Protein AF-A0AAN9YL19-F1 (afdb_monomer_lite)

Structure (mmCIF, N/CA/C/O backbone):
data_AF-A0AAN9YL19-F1
#
_entry.id   AF-A0AAN9YL19-F1
#
loop_
_atom_site.group_PDB
_atom_site.id
_atom_site.type_symbol
_atom_site.label_atom_id
_atom_site.label_alt_id
_atom_site.label_comp_id
_atom_site.label_asym_id
_atom_site.label_entity_id
_atom_site.label_seq_id
_atom_site.pdbx_PDB_ins_code
_atom_site.Cartn_x
_atom_site.Cartn_y
_atom_site.Cartn_z
_atom_site.occupancy
_atom_site.B_iso_or_equiv
_atom_site.auth_seq_id
_atom_site.auth_comp_id
_atom_site.auth_asym_id
_atom_site.auth_atom_id
_atom_site.pdbx_PDB_model_num
ATOM 1 N N . MET A 1 1 ? 8.852 -7.237 -35.556 1.00 52.72 1 MET A N 1
ATOM 2 C CA . MET A 1 1 ? 9.208 -6.041 -34.755 1.00 52.72 1 MET A CA 1
ATOM 3 C C . MET A 1 1 ? 8.011 -5.217 -34.262 1.00 52.72 1 MET A C 1
ATOM 5 O O . MET A 1 1 ? 8.134 -4.657 -33.183 1.00 52.72 1 MET A O 1
ATOM 9 N N . SER A 1 2 ? 6.855 -5.161 -34.945 1.00 60.53 2 SER A N 1
ATOM 10 C CA . SER A 1 2 ? 5.734 -4.289 -34.522 1.00 60.53 2 SER A CA 1
ATOM 11 C C . SER A 1 2 ? 5.046 -4.666 -33.203 1.00 60.53 2 SER A C 1
ATOM 13 O O . SER A 1 2 ? 4.592 -3.778 -32.495 1.00 60.53 2 SER A O 1
ATOM 15 N N . TRP A 1 3 ? 4.994 -5.946 -32.819 1.00 59.22 3 TRP A N 1
ATOM 16 C CA . TRP A 1 3 ? 4.293 -6.368 -31.593 1.00 59.22 3 TRP A CA 1
ATOM 17 C C . TRP A 1 3 ? 4.906 -5.803 -30.301 1.00 59.22 3 TRP A C 1
ATOM 19 O O . TRP A 1 3 ? 4.179 -5.413 -29.395 1.00 59.22 3 TRP A O 1
ATOM 29 N N . ILE A 1 4 ? 6.234 -5.676 -30.233 1.00 67.06 4 ILE A N 1
ATOM 30 C CA . ILE A 1 4 ? 6.931 -5.142 -29.049 1.00 67.06 4 ILE A CA 1
ATOM 31 C C . ILE A 1 4 ? 6.605 -3.653 -28.847 1.00 67.06 4 ILE A C 1
ATOM 33 O O . ILE A 1 4 ? 6.448 -3.211 -27.712 1.00 67.06 4 ILE A O 1
ATOM 37 N N . ALA A 1 5 ? 6.424 -2.906 -29.941 1.00 66.19 5 ALA A N 1
ATOM 38 C CA . ALA A 1 5 ? 6.088 -1.484 -29.903 1.00 66.19 5 ALA A CA 1
ATOM 39 C C . ALA A 1 5 ? 4.678 -1.205 -29.351 1.00 66.19 5 ALA A C 1
ATOM 41 O O . ALA A 1 5 ? 4.454 -0.124 -28.820 1.00 66.19 5 ALA A O 1
ATOM 42 N N . PHE A 1 6 ? 3.752 -2.168 -29.436 1.00 70.38 6 PHE A N 1
ATOM 43 C CA . PHE A 1 6 ? 2.404 -2.049 -28.866 1.00 70.38 6 PHE A CA 1
ATOM 44 C C . PHE A 1 6 ? 2.283 -2.702 -27.485 1.00 70.38 6 PHE A C 1
ATOM 46 O O . PHE A 1 6 ? 1.639 -2.146 -26.601 1.00 70.38 6 PHE A O 1
ATOM 53 N N . ILE A 1 7 ? 2.936 -3.845 -27.258 1.00 78.50 7 ILE A N 1
ATOM 54 C CA . ILE A 1 7 ? 2.861 -4.565 -25.977 1.00 78.50 7 ILE A CA 1
ATOM 55 C C . ILE A 1 7 ? 3.517 -3.770 -24.849 1.00 78.50 7 ILE A C 1
ATOM 57 O O . ILE A 1 7 ? 2.967 -3.691 -23.754 1.00 78.50 7 ILE A O 1
ATOM 61 N N . PHE A 1 8 ? 4.672 -3.159 -25.109 1.00 77.25 8 PHE A N 1
ATOM 62 C CA . PHE A 1 8 ? 5.413 -2.418 -24.093 1.00 77.25 8 PHE A CA 1
ATOM 63 C C . PHE A 1 8 ? 4.633 -1.218 -23.513 1.00 77.25 8 PHE A C 1
ATOM 65 O O . PHE A 1 8 ? 4.484 -1.162 -22.291 1.00 77.25 8 PHE A O 1
ATOM 72 N N . PRO A 1 9 ? 4.072 -0.284 -24.313 1.00 78.69 9 PRO A N 1
ATOM 73 C CA . PRO A 1 9 ? 3.298 0.829 -23.761 1.00 78.69 9 PRO A CA 1
ATOM 74 C C . PRO A 1 9 ? 1.999 0.368 -23.091 1.00 78.69 9 PRO A C 1
ATOM 76 O O . PRO A 1 9 ? 1.645 0.905 -22.047 1.00 78.69 9 PRO A O 1
ATOM 79 N N . VAL A 1 10 ? 1.316 -0.650 -23.629 1.00 83.69 10 VAL A N 1
ATOM 80 C CA . VAL A 1 10 ? 0.107 -1.210 -22.999 1.00 83.69 10 VAL A CA 1
ATOM 81 C C . VAL A 1 10 ? 0.430 -1.801 -21.626 1.00 83.69 10 VAL A C 1
ATOM 83 O O . VAL A 1 10 ? -0.302 -1.567 -20.668 1.00 83.69 10 VAL A O 1
ATOM 86 N N . PHE A 1 11 ? 1.555 -2.506 -21.501 1.00 84.56 11 PHE A N 1
ATOM 87 C CA . PHE A 1 11 ? 2.002 -3.060 -20.227 1.00 84.56 11 PHE A CA 1
ATOM 88 C C . PHE A 1 11 ? 2.352 -1.964 -19.208 1.00 84.56 11 PHE A C 1
ATOM 90 O O . PHE A 1 11 ? 1.925 -2.042 -18.059 1.00 84.56 11 PHE A O 1
ATOM 97 N N . ILE A 1 12 ? 3.047 -0.899 -19.626 1.00 81.62 12 ILE A N 1
ATOM 98 C CA . ILE A 1 12 ? 3.335 0.259 -18.761 1.00 81.62 12 ILE A CA 1
ATOM 99 C C . ILE A 1 12 ? 2.046 0.949 -18.297 1.00 81.62 12 ILE A C 1
ATOM 101 O O . ILE A 1 12 ? 1.917 1.268 -17.116 1.00 81.62 12 ILE A O 1
ATOM 105 N N . LEU A 1 13 ? 1.074 1.145 -19.193 1.00 84.00 13 LEU A N 1
ATOM 106 C CA . LEU A 1 13 ? -0.224 1.726 -18.841 1.00 84.00 13 LEU A CA 1
ATOM 107 C C . LEU A 1 13 ? -0.989 0.850 -17.843 1.00 84.00 13 LEU A C 1
ATOM 109 O O . LEU A 1 13 ? -1.573 1.377 -16.898 1.00 84.00 13 LEU A O 1
ATOM 113 N N . ALA A 1 14 ? -0.942 -0.475 -18.004 1.00 86.50 14 ALA A N 1
ATOM 114 C CA . ALA A 1 14 ? -1.541 -1.404 -17.052 1.00 86.50 14 ALA A CA 1
ATOM 115 C C . ALA A 1 14 ? -0.877 -1.306 -15.666 1.00 86.50 14 ALA A C 1
ATOM 117 O O . ALA A 1 14 ? -1.577 -1.188 -14.662 1.00 86.50 14 ALA A O 1
ATOM 118 N N . LEU A 1 15 ? 0.461 -1.277 -15.605 1.00 85.56 15 LEU A N 1
ATOM 119 C CA . LEU A 1 15 ? 1.203 -1.109 -14.348 1.00 85.56 15 LEU A CA 1
ATOM 120 C C . LEU A 1 15 ? 0.879 0.222 -13.659 1.00 85.56 15 LEU A C 1
ATOM 122 O O . LEU A 1 15 ? 0.691 0.250 -12.443 1.00 85.56 15 LEU A O 1
ATOM 126 N N . MET A 1 16 ? 0.761 1.311 -14.424 1.00 84.06 16 MET A N 1
ATOM 127 C CA . MET A 1 16 ? 0.326 2.601 -13.886 1.00 84.06 16 MET A CA 1
ATOM 128 C C . MET A 1 16 ? -1.098 2.547 -13.341 1.00 84.06 16 MET A C 1
ATOM 130 O O . MET A 1 16 ? -1.340 3.039 -12.243 1.00 84.06 16 MET A O 1
ATOM 134 N N . GLY A 1 17 ? -2.031 1.933 -14.073 1.00 85.06 17 GLY A N 1
ATOM 135 C CA . GLY A 1 17 ? -3.414 1.775 -13.623 1.00 85.06 17 GLY A CA 1
ATOM 136 C C . GLY A 1 17 ? -3.502 1.033 -12.288 1.00 85.06 17 GLY A C 1
ATOM 137 O O . GLY A 1 17 ? -4.179 1.494 -11.371 1.00 85.06 17 GLY A O 1
ATOM 138 N N . VAL A 1 18 ? -2.746 -0.061 -12.147 1.00 86.00 18 VAL A N 1
ATOM 139 C CA . VAL A 1 18 ? -2.643 -0.815 -10.889 1.00 86.00 18 VAL A CA 1
ATOM 140 C C . VAL A 1 18 ? -2.047 0.046 -9.773 1.00 86.00 18 VAL A C 1
ATOM 142 O O . VAL A 1 18 ? -2.615 0.111 -8.687 1.00 86.00 18 VAL A O 1
ATOM 145 N N . ALA A 1 19 ? -0.946 0.757 -10.027 1.00 81.25 19 ALA A N 1
ATOM 146 C CA . ALA A 1 19 ? -0.312 1.608 -9.019 1.00 81.25 19 ALA A CA 1
ATOM 147 C C . ALA A 1 19 ? -1.225 2.761 -8.553 1.00 81.25 19 ALA A C 1
ATOM 149 O O . ALA A 1 19 ? -1.268 3.069 -7.364 1.00 81.25 19 ALA A O 1
ATOM 150 N N . ILE A 1 20 ? -1.991 3.368 -9.466 1.00 83.62 20 ILE A N 1
ATOM 151 C CA . ILE A 1 20 ? -2.975 4.415 -9.146 1.00 83.62 20 ILE A CA 1
ATOM 152 C C . ILE A 1 20 ? -4.102 3.847 -8.284 1.00 83.62 20 ILE A C 1
ATOM 154 O O . ILE A 1 20 ? -4.468 4.451 -7.275 1.00 83.62 20 ILE A O 1
ATOM 158 N N . TYR A 1 21 ? -4.639 2.686 -8.660 1.00 86.50 21 TYR A N 1
ATOM 159 C CA . TYR A 1 21 ? -5.673 2.009 -7.885 1.00 86.50 21 TYR A CA 1
ATOM 160 C C . TYR A 1 21 ? -5.192 1.731 -6.453 1.00 86.50 21 TYR A C 1
ATOM 162 O O . TYR A 1 21 ? -5.855 2.119 -5.490 1.00 86.50 21 TYR A O 1
ATOM 170 N N . GLU A 1 22 ? -3.997 1.157 -6.302 1.00 85.38 22 GLU A N 1
ATOM 171 C CA . GLU A 1 22 ? -3.405 0.887 -4.988 1.00 85.38 22 GLU A CA 1
ATOM 172 C C . GLU A 1 22 ? -3.115 2.169 -4.197 1.00 85.38 22 GLU A C 1
ATOM 174 O O . GLU A 1 22 ? -3.278 2.184 -2.977 1.00 85.38 22 GLU A O 1
ATOM 179 N N . HIS A 1 23 ? -2.737 3.269 -4.855 1.00 80.81 23 HIS A N 1
ATOM 180 C CA . HIS A 1 23 ? -2.559 4.565 -4.197 1.00 80.81 23 HIS A CA 1
ATOM 181 C C . HIS A 1 23 ? -3.875 5.075 -3.593 1.00 80.81 23 HIS A C 1
ATOM 183 O O . HIS A 1 23 ? -3.914 5.430 -2.414 1.00 80.81 23 HIS A O 1
ATOM 189 N N . ILE A 1 24 ? -4.969 5.047 -4.360 1.00 81.00 24 ILE A N 1
ATOM 190 C CA . ILE A 1 24 ? -6.292 5.478 -3.882 1.00 81.00 24 ILE A CA 1
ATOM 191 C C . ILE A 1 24 ? -6.757 4.587 -2.724 1.00 81.00 24 ILE A C 1
ATOM 193 O O . ILE A 1 24 ? -7.204 5.090 -1.689 1.00 81.00 24 ILE A O 1
ATOM 197 N N . HIS A 1 25 ? -6.601 3.268 -2.849 1.00 82.31 25 HIS A N 1
ATOM 198 C CA . HIS A 1 25 ? -6.926 2.334 -1.770 1.00 82.31 25 HIS A CA 1
ATOM 199 C C . HIS A 1 25 ? -6.076 2.564 -0.517 1.00 82.31 25 HIS A C 1
ATOM 201 O O . HIS A 1 25 ? -6.595 2.559 0.597 1.00 82.31 25 HIS A O 1
ATOM 207 N N . SER A 1 26 ? -4.786 2.846 -0.679 1.00 78.50 26 SER A N 1
ATOM 208 C CA . SER A 1 26 ? -3.890 3.099 0.451 1.00 78.50 26 SER A CA 1
ATOM 209 C C . SER A 1 26 ? -4.239 4.385 1.196 1.00 78.50 26 SER A C 1
ATOM 211 O O . SER A 1 26 ? -4.220 4.401 2.426 1.00 78.50 26 SER A O 1
ATOM 213 N N . VAL A 1 27 ? -4.609 5.444 0.470 1.00 78.75 27 VAL A N 1
ATOM 214 C CA . VAL A 1 27 ? -5.032 6.723 1.060 1.00 78.75 27 VAL A CA 1
ATOM 215 C C . VAL A 1 27 ? -6.378 6.583 1.771 1.00 78.75 27 VAL A C 1
ATOM 217 O O . VAL A 1 27 ? -6.528 7.051 2.898 1.00 78.75 27 VAL A O 1
ATOM 220 N N . THR A 1 28 ? -7.348 5.903 1.156 1.00 79.56 28 THR A N 1
ATOM 221 C CA . THR A 1 28 ? -8.686 5.713 1.748 1.00 79.56 28 THR A CA 1
ATOM 222 C C . THR A 1 28 ? -8.650 4.865 3.017 1.00 79.56 28 THR A C 1
ATOM 224 O O . THR A 1 28 ? -9.310 5.211 3.995 1.00 79.56 28 THR A O 1
ATOM 227 N N . LEU A 1 29 ? -7.824 3.815 3.052 1.00 79.62 29 LEU A N 1
ATOM 228 C CA . LEU A 1 29 ? -7.617 2.989 4.245 1.00 79.62 29 LEU A CA 1
ATOM 229 C C . LEU A 1 29 ? -6.545 3.548 5.197 1.00 79.62 29 LEU A C 1
ATOM 231 O O . LEU A 1 29 ? -6.199 2.878 6.170 1.00 79.62 29 LEU A O 1
ATOM 235 N N . SER A 1 30 ? -6.008 4.748 4.933 1.00 83.25 30 SER A N 1
ATOM 236 C CA . SER A 1 30 ? -4.926 5.369 5.715 1.00 83.25 30 SER A CA 1
ATOM 237 C C . SER A 1 30 ? -3.822 4.371 6.076 1.00 83.25 30 SER A C 1
ATOM 239 O O . SER A 1 30 ? -3.395 4.301 7.228 1.00 83.25 30 SER A O 1
ATOM 241 N N . LEU A 1 31 ? -3.414 3.541 5.112 1.00 82.44 31 LEU A N 1
ATOM 242 C CA . LEU A 1 31 ? -2.377 2.539 5.330 1.00 82.44 31 LEU A CA 1
ATOM 243 C C . LEU A 1 31 ? -1.067 3.240 5.731 1.00 82.44 31 LEU A C 1
ATOM 245 O O . LEU A 1 31 ? -0.813 4.357 5.269 1.00 82.44 31 LEU A O 1
ATOM 249 N N . PRO A 1 32 ? -0.193 2.598 6.529 1.00 79.56 32 PRO A N 1
ATOM 250 C CA . PRO A 1 32 ? 1.149 3.101 6.853 1.00 79.56 32 PRO A CA 1
ATOM 251 C C . PRO A 1 32 ? 2.106 3.058 5.643 1.00 79.56 32 PRO A C 1
ATOM 253 O O . PRO A 1 32 ? 3.295 2.805 5.771 1.00 79.56 32 PRO A O 1
ATOM 256 N N . LEU A 1 33 ? 1.598 3.297 4.436 1.00 75.44 33 LEU A N 1
ATOM 257 C CA . LEU A 1 33 ? 2.394 3.487 3.237 1.00 75.44 33 LEU A CA 1
ATOM 258 C C . LEU A 1 33 ? 2.550 4.989 3.033 1.00 75.44 33 LEU A C 1
ATOM 260 O O . LEU A 1 33 ? 1.564 5.720 2.934 1.00 75.44 33 LEU A O 1
ATOM 264 N N . SER A 1 34 ? 3.793 5.466 2.978 1.00 76.19 34 SER A N 1
ATOM 265 C CA . SER A 1 34 ? 4.052 6.881 2.718 1.00 76.19 34 SER A CA 1
ATOM 266 C C . SER A 1 34 ? 3.408 7.293 1.382 1.00 76.19 34 SER A C 1
ATOM 268 O O . SER A 1 34 ? 3.699 6.667 0.355 1.00 76.19 34 SER A O 1
ATOM 270 N N . PRO A 1 35 ? 2.584 8.359 1.342 1.00 70.50 35 PRO A N 1
ATOM 271 C CA . PRO A 1 35 ? 2.007 8.863 0.096 1.00 70.50 35 PRO A CA 1
ATOM 272 C C . PRO A 1 35 ? 3.080 9.166 -0.955 1.00 70.50 35 PRO A C 1
ATOM 274 O O . PRO A 1 35 ? 2.883 8.898 -2.136 1.00 70.50 35 PRO A O 1
ATOM 277 N N . VAL A 1 36 ? 4.256 9.623 -0.510 1.00 73.56 36 VAL A N 1
ATOM 278 C CA . VAL A 1 36 ? 5.419 9.879 -1.370 1.00 73.56 36 VAL A CA 1
ATOM 279 C C . VAL A 1 36 ? 5.912 8.594 -2.037 1.00 73.56 36 VAL A C 1
ATOM 281 O O . VAL A 1 36 ? 6.186 8.601 -3.232 1.00 73.56 36 VAL A O 1
ATOM 284 N N . LEU A 1 37 ? 5.978 7.483 -1.299 1.00 78.25 37 LEU A N 1
ATOM 285 C CA . LEU A 1 37 ? 6.419 6.191 -1.827 1.00 78.25 37 LEU A CA 1
ATOM 286 C C . LEU A 1 37 ? 5.456 5.692 -2.913 1.00 78.25 37 LEU A C 1
ATOM 288 O O . LEU A 1 37 ? 5.872 5.401 -4.029 1.00 78.25 37 LEU A O 1
ATOM 292 N N . THR A 1 38 ? 4.155 5.681 -2.614 1.00 77.75 38 THR A N 1
ATOM 293 C CA . THR A 1 38 ? 3.121 5.245 -3.570 1.00 77.75 38 THR A CA 1
ATOM 294 C C . THR A 1 38 ? 3.056 6.136 -4.819 1.00 77.75 38 THR A C 1
ATOM 296 O O . THR A 1 38 ? 2.885 5.634 -5.926 1.00 77.75 38 THR A O 1
ATOM 299 N N . PHE A 1 39 ? 3.269 7.448 -4.672 1.00 76.81 39 PHE A N 1
ATOM 300 C CA . PHE A 1 39 ? 3.322 8.388 -5.790 1.00 76.81 39 PHE A CA 1
ATOM 301 C C . PHE A 1 39 ? 4.562 8.179 -6.672 1.00 76.81 39 PHE A C 1
ATOM 303 O O . PHE A 1 39 ? 4.454 8.114 -7.896 1.00 76.81 39 PHE A O 1
ATOM 310 N N . LEU A 1 40 ? 5.744 8.013 -6.071 1.00 79.06 40 LEU A N 1
ATOM 311 C CA . LEU A 1 40 ? 6.975 7.742 -6.820 1.00 79.06 40 LEU A CA 1
ATOM 312 C C . LEU A 1 40 ? 6.913 6.392 -7.555 1.00 79.06 40 LEU A C 1
ATOM 314 O O . LEU A 1 40 ? 7.451 6.270 -8.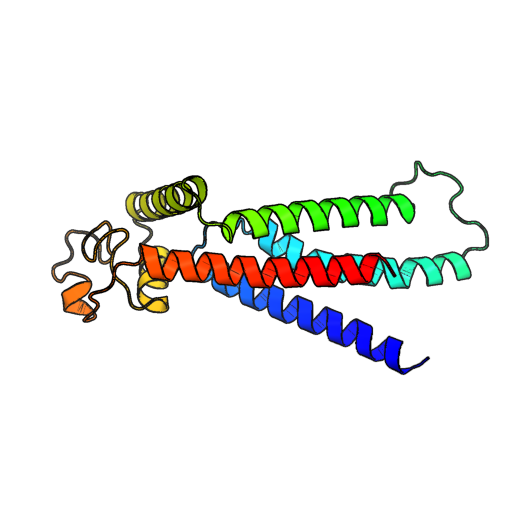655 1.00 79.06 40 LEU A O 1
ATOM 318 N N . THR A 1 41 ? 6.191 5.413 -7.008 1.00 79.75 41 THR A N 1
ATOM 319 C CA . THR A 1 41 ? 5.915 4.123 -7.657 1.00 79.75 41 THR A CA 1
ATOM 320 C C . THR A 1 41 ? 5.108 4.258 -8.949 1.00 79.75 41 THR A C 1
ATOM 322 O O . THR A 1 41 ? 5.357 3.513 -9.894 1.00 79.75 41 THR A O 1
ATOM 325 N N . ILE A 1 42 ? 4.207 5.241 -9.043 1.00 79.19 42 ILE A N 1
ATOM 326 C CA . ILE A 1 42 ? 3.474 5.556 -10.283 1.00 79.19 42 ILE A CA 1
ATOM 327 C C . ILE A 1 42 ? 4.409 6.186 -11.326 1.00 79.19 42 ILE A C 1
ATOM 329 O O . ILE A 1 42 ? 4.298 5.903 -12.518 1.00 79.19 42 ILE A O 1
ATOM 333 N N . LEU A 1 43 ? 5.350 7.027 -10.887 1.00 81.88 43 LEU A N 1
ATOM 334 C CA . LEU A 1 43 ? 6.252 7.752 -11.785 1.00 81.88 43 LEU A CA 1
ATOM 335 C C . LEU A 1 43 ? 7.386 6.885 -12.344 1.00 81.88 43 LEU A C 1
ATOM 337 O O . LEU A 1 43 ? 7.823 7.105 -13.475 1.00 81.88 43 LEU A O 1
ATOM 341 N N . LEU A 1 44 ? 7.864 5.897 -11.584 1.00 79.81 44 LEU A N 1
ATOM 342 C CA . LEU A 1 44 ? 8.971 5.030 -12.000 1.00 79.81 44 LEU A CA 1
ATOM 343 C C . LEU A 1 44 ? 8.747 4.366 -13.378 1.00 79.81 44 LEU A C 1
ATOM 345 O O . LEU A 1 44 ? 9.625 4.497 -14.231 1.00 79.81 44 LEU A O 1
ATOM 349 N N . PRO A 1 45 ? 7.605 3.706 -13.659 1.00 75.50 45 PRO A N 1
ATOM 350 C CA . PRO A 1 45 ? 7.319 3.133 -14.975 1.00 75.50 45 PRO A CA 1
ATOM 351 C C . PRO A 1 45 ? 7.398 4.153 -16.120 1.00 75.50 45 PRO A C 1
ATOM 353 O O . PRO A 1 45 ? 7.906 3.833 -17.194 1.00 75.50 45 PRO A O 1
ATOM 356 N N . VAL A 1 46 ? 6.940 5.390 -15.890 1.00 77.44 46 VAL A N 1
ATOM 357 C CA . VAL A 1 46 ? 6.971 6.471 -16.890 1.00 77.44 46 VAL A CA 1
ATOM 358 C C . VAL A 1 46 ? 8.406 6.863 -17.205 1.00 77.44 46 VAL A C 1
ATOM 360 O O . VAL A 1 46 ? 8.782 6.930 -18.374 1.00 77.44 46 VAL A O 1
ATOM 363 N N . PHE A 1 47 ? 9.225 7.070 -16.173 1.00 76.75 47 PHE A N 1
ATOM 364 C CA . PHE A 1 47 ? 10.639 7.389 -16.352 1.00 76.75 47 PHE A CA 1
ATOM 365 C C . PHE A 1 47 ? 11.410 6.232 -16.994 1.00 76.75 47 PHE A C 1
ATOM 367 O O . PHE A 1 47 ? 12.242 6.475 -17.865 1.00 76.75 47 PHE A O 1
ATOM 374 N N . ALA A 1 48 ? 11.084 4.981 -16.651 1.00 74.44 48 ALA A N 1
ATOM 375 C CA . ALA A 1 48 ? 11.707 3.807 -17.261 1.00 74.44 48 ALA A CA 1
ATOM 376 C C . ALA A 1 48 ? 11.398 3.739 -18.763 1.00 74.44 48 ALA A C 1
ATOM 378 O O . ALA A 1 48 ? 12.304 3.558 -19.575 1.00 74.44 48 ALA A O 1
ATOM 379 N N . ALA A 1 49 ? 10.133 3.943 -19.142 1.00 71.31 49 ALA A N 1
ATOM 380 C CA . ALA A 1 49 ? 9.720 3.978 -20.539 1.00 71.31 49 ALA A CA 1
ATOM 381 C C . ALA A 1 49 ? 10.363 5.154 -21.290 1.00 71.31 49 ALA A C 1
ATOM 383 O O . ALA A 1 49 ? 10.913 4.967 -22.374 1.00 71.31 49 ALA A O 1
ATOM 384 N N . ALA A 1 50 ? 10.352 6.353 -20.703 1.00 73.25 50 ALA A N 1
ATOM 385 C CA . ALA A 1 50 ? 10.978 7.530 -21.293 1.00 73.25 50 ALA A CA 1
ATOM 386 C C . ALA A 1 50 ? 12.475 7.303 -21.542 1.00 73.25 50 ALA A C 1
ATOM 388 O O . ALA A 1 50 ? 12.946 7.572 -22.643 1.00 73.25 50 ALA A O 1
ATOM 389 N N . ASN A 1 51 ? 13.202 6.735 -20.576 1.00 71.56 51 ASN A N 1
ATOM 390 C CA . ASN A 1 51 ? 14.616 6.399 -20.730 1.00 71.56 51 ASN A CA 1
ATOM 391 C C . ASN A 1 51 ? 14.833 5.342 -21.824 1.00 71.56 51 ASN A C 1
ATOM 393 O O . ASN A 1 51 ? 15.676 5.542 -22.697 1.00 71.56 51 ASN A O 1
ATOM 397 N N . ALA A 1 52 ? 14.037 4.269 -21.844 1.00 68.75 52 ALA A N 1
ATOM 398 C CA . ALA A 1 52 ? 14.150 3.201 -22.838 1.00 68.75 52 ALA A CA 1
ATOM 399 C C . ALA A 1 52 ? 13.896 3.679 -24.282 1.00 68.75 52 ALA A C 1
ATOM 401 O O . ALA A 1 52 ? 14.533 3.184 -25.210 1.00 68.75 52 ALA A O 1
ATOM 402 N N . PHE A 1 53 ? 13.002 4.654 -24.492 1.00 67.62 53 PHE A N 1
ATOM 403 C CA . PHE A 1 53 ? 12.704 5.194 -25.825 1.00 67.62 53 PHE A CA 1
ATOM 404 C C . PHE A 1 53 ? 13.573 6.399 -26.215 1.00 67.62 53 PHE A C 1
ATOM 406 O O . PHE A 1 53 ? 13.981 6.511 -27.375 1.00 67.62 53 PHE A O 1
ATOM 413 N N . ALA A 1 54 ? 13.881 7.299 -25.278 1.00 66.62 54 ALA A N 1
ATOM 414 C CA . ALA A 1 54 ? 14.639 8.516 -25.561 1.00 66.62 54 ALA A CA 1
ATOM 415 C C . ALA A 1 54 ? 16.118 8.224 -25.843 1.00 66.62 54 ALA A C 1
ATOM 417 O O . ALA A 1 54 ? 16.675 8.814 -26.764 1.00 66.62 54 ALA A O 1
ATOM 418 N N . LEU A 1 55 ? 16.750 7.286 -25.129 1.00 63.44 55 LEU A N 1
ATOM 419 C CA . LEU A 1 55 ? 18.159 6.918 -25.339 1.00 63.44 55 LEU A CA 1
ATOM 420 C C . LEU A 1 55 ? 18.480 6.464 -26.772 1.00 63.44 55 LEU A C 1
ATOM 422 O O . LEU A 1 55 ? 19.353 7.069 -27.400 1.00 63.44 55 LEU A O 1
ATOM 426 N N . PRO A 1 56 ? 17.820 5.431 -27.329 1.00 63.06 56 PRO A N 1
ATOM 427 C CA . PRO A 1 56 ? 18.119 4.954 -28.678 1.00 63.06 56 PRO A CA 1
ATOM 428 C C . PRO A 1 56 ? 17.725 5.969 -29.758 1.00 63.06 56 PRO A C 1
ATOM 430 O O . PRO A 1 56 ? 18.361 6.031 -30.811 1.00 63.06 56 PRO A O 1
ATOM 433 N N . TYR A 1 57 ? 16.707 6.800 -29.508 1.00 62.81 57 TYR A N 1
ATOM 434 C CA . TYR A 1 57 ? 16.326 7.872 -30.425 1.00 62.81 57 TYR A CA 1
ATOM 435 C C . TYR A 1 57 ? 17.355 9.012 -30.436 1.00 62.81 57 TYR A C 1
ATOM 437 O O . TYR A 1 57 ? 17.793 9.430 -31.506 1.00 62.81 57 TYR A O 1
ATOM 445 N N . LEU A 1 58 ? 17.797 9.483 -29.265 1.00 60.47 58 LEU A N 1
ATOM 446 C CA . LEU A 1 58 ? 18.781 10.561 -29.138 1.00 60.47 58 LEU A CA 1
ATOM 447 C C . LEU A 1 58 ? 20.168 10.125 -29.625 1.00 60.47 58 LEU A C 1
ATOM 449 O O . LEU A 1 58 ? 20.814 10.874 -30.350 1.00 60.47 58 LEU A O 1
ATOM 453 N N . THR A 1 59 ? 20.604 8.903 -29.319 1.00 61.41 59 THR A N 1
ATOM 454 C CA . THR A 1 59 ? 21.890 8.366 -29.812 1.00 61.41 59 THR A CA 1
ATOM 455 C C . THR A 1 59 ? 21.915 8.159 -31.328 1.00 61.41 59 THR A C 1
ATOM 457 O O . THR A 1 59 ? 22.967 8.323 -31.936 1.00 61.41 59 THR A O 1
ATOM 460 N N . ARG A 1 60 ? 20.772 7.871 -31.970 1.00 63.16 60 ARG A N 1
ATOM 461 C CA . ARG A 1 60 ? 20.663 7.874 -33.442 1.00 63.16 60 ARG A CA 1
ATOM 462 C C . ARG A 1 60 ? 20.658 9.273 -34.048 1.00 63.16 60 ARG A C 1
ATOM 464 O O . ARG A 1 60 ? 21.093 9.431 -35.183 1.00 63.16 60 ARG A O 1
ATOM 471 N N . LYS A 1 61 ? 20.117 10.266 -33.336 1.00 57.69 61 LYS A N 1
ATOM 472 C CA . LYS A 1 61 ? 19.939 11.632 -33.854 1.00 57.69 61 LYS A CA 1
ATOM 473 C C . LYS A 1 61 ? 21.165 12.523 -33.647 1.00 57.69 61 LYS A C 1
ATOM 475 O O . LYS A 1 61 ? 21.384 13.438 -34.433 1.00 57.69 61 LYS A O 1
ATOM 480 N N . PHE A 1 62 ? 21.951 12.268 -32.604 1.00 58.06 62 PHE A N 1
ATOM 481 C CA . PHE A 1 62 ? 23.154 13.025 -32.278 1.00 58.06 62 PHE A CA 1
ATOM 482 C C . PHE A 1 62 ? 24.406 12.201 -32.603 1.00 58.06 62 PHE A C 1
ATOM 484 O O . PHE A 1 62 ? 24.739 11.258 -31.893 1.00 58.06 62 PHE A O 1
ATOM 491 N N . SER A 1 63 ? 25.155 12.606 -33.635 1.00 54.53 63 SER A N 1
ATOM 492 C CA . SER A 1 63 ? 26.434 11.990 -34.045 1.00 54.53 63 SER A CA 1
ATOM 493 C C . SER A 1 63 ? 27.565 12.115 -33.006 1.00 54.53 63 SER A C 1
ATOM 495 O O . SER A 1 63 ? 28.667 11.603 -33.211 1.00 54.53 63 SER A O 1
ATOM 497 N N . HIS A 1 64 ? 27.318 12.798 -31.885 1.00 56.00 64 HIS A N 1
ATOM 498 C CA . HIS A 1 64 ? 28.263 12.996 -30.790 1.00 56.00 64 HIS A CA 1
ATOM 499 C C . HIS A 1 64 ? 27.582 12.682 -29.452 1.00 56.00 64 HIS A C 1
ATOM 501 O O . HIS A 1 64 ? 26.888 13.546 -28.911 1.00 56.00 64 HIS A O 1
ATOM 507 N N . PRO A 1 65 ? 27.754 11.468 -28.896 1.00 57.56 65 PRO A N 1
ATOM 508 C CA . PRO A 1 65 ? 27.281 11.187 -27.549 1.00 57.56 65 PRO A CA 1
ATOM 509 C C . PRO A 1 65 ? 27.977 12.126 -26.548 1.00 57.56 65 PRO A C 1
ATOM 511 O O . PRO A 1 65 ? 29.147 12.479 -26.754 1.00 57.56 65 PRO A O 1
ATOM 514 N N . PRO A 1 66 ? 27.296 12.543 -25.464 1.00 55.72 66 PRO A N 1
ATOM 515 C CA . PRO A 1 66 ? 27.931 13.319 -24.408 1.00 55.72 66 PRO A CA 1
ATOM 516 C C . PRO A 1 66 ? 29.099 12.506 -23.839 1.00 55.72 66 PRO A C 1
ATOM 518 O O . PRO A 1 66 ? 28.903 11.479 -23.202 1.00 55.72 66 PRO A O 1
ATOM 521 N N . ARG A 1 67 ? 30.335 12.955 -24.092 1.00 58.38 67 ARG A N 1
ATOM 522 C CA . ARG A 1 67 ? 31.567 12.224 -23.732 1.00 58.38 67 ARG A CA 1
ATOM 523 C C . ARG A 1 67 ? 31.873 12.222 -22.230 1.00 58.38 67 ARG A C 1
ATOM 525 O O . ARG A 1 67 ? 32.839 11.597 -21.809 1.00 58.38 67 ARG A O 1
ATOM 532 N N . SER A 1 68 ? 31.088 12.944 -21.432 1.00 60.75 68 SER A N 1
ATOM 533 C CA . SER A 1 68 ? 31.324 13.115 -20.002 1.00 60.75 68 SER A CA 1
ATOM 534 C C . SER A 1 68 ? 30.297 12.349 -19.177 1.00 60.75 68 SER A C 1
ATOM 536 O O . SER A 1 68 ? 29.108 12.673 -19.187 1.00 60.75 68 SER A O 1
ATOM 538 N N . LEU A 1 69 ? 30.794 11.387 -18.399 1.00 59.31 69 LEU A N 1
ATOM 539 C CA . LEU A 1 69 ? 30.050 10.682 -17.352 1.00 59.31 69 LEU A CA 1
ATOM 540 C C . LEU A 1 69 ? 29.606 11.604 -16.205 1.00 59.31 69 LEU A C 1
ATOM 542 O O . LEU A 1 69 ? 28.827 11.176 -15.369 1.00 59.31 69 LEU A O 1
ATOM 546 N N . LEU A 1 70 ? 30.081 12.854 -16.150 1.00 62.12 70 LEU A N 1
ATOM 547 C CA . LEU A 1 70 ? 29.684 13.840 -15.137 1.00 62.12 70 LEU A CA 1
ATOM 548 C C . LEU A 1 70 ? 28.421 14.625 -15.525 1.00 62.12 70 LEU A C 1
ATOM 550 O O . LEU A 1 70 ? 27.941 15.435 -14.736 1.00 62.12 70 LEU A O 1
ATOM 554 N N . ASN A 1 71 ? 27.875 14.421 -16.729 1.00 66.50 71 ASN A N 1
ATOM 555 C CA . ASN A 1 71 ? 26.623 15.060 -17.114 1.00 66.50 71 ASN A CA 1
ATOM 556 C C . ASN A 1 71 ? 25.440 14.301 -16.474 1.00 66.50 71 ASN A C 1
ATOM 558 O O . ASN A 1 71 ? 25.267 13.121 -16.772 1.00 66.50 71 ASN A O 1
ATOM 562 N N . PRO A 1 72 ? 24.585 14.938 -15.654 1.00 62.03 72 PRO A N 1
ATOM 563 C CA . PRO A 1 72 ? 23.437 14.282 -15.015 1.00 62.03 72 PRO A CA 1
ATOM 564 C C . PRO A 1 72 ? 22.401 13.720 -16.005 1.00 62.03 72 PRO A C 1
ATOM 566 O O . PRO A 1 72 ? 21.581 12.890 -15.631 1.00 62.03 72 PRO A O 1
ATOM 569 N N . THR A 1 73 ? 22.455 14.131 -17.274 1.00 64.06 73 THR A N 1
ATOM 570 C CA . THR A 1 73 ? 21.631 13.573 -18.363 1.00 64.06 73 THR A CA 1
ATOM 571 C C . THR A 1 73 ? 22.268 12.359 -19.045 1.00 64.06 73 THR A C 1
ATOM 573 O O . THR A 1 73 ? 21.735 11.849 -20.031 1.00 64.06 73 THR A O 1
ATOM 576 N N . HIS A 1 74 ? 23.417 11.886 -18.550 1.00 67.69 74 HIS A N 1
ATOM 577 C CA . HIS A 1 74 ? 24.080 10.723 -19.113 1.00 67.69 74 HIS A CA 1
ATOM 578 C C . HIS A 1 74 ? 23.228 9.464 -18.867 1.00 67.69 74 HIS A C 1
ATOM 580 O O . HIS A 1 74 ? 22.873 9.176 -17.720 1.00 67.69 74 HIS A O 1
ATOM 586 N N . PRO A 1 75 ? 22.958 8.660 -19.908 1.00 69.38 75 PRO A N 1
ATOM 587 C CA . PRO A 1 75 ? 22.053 7.510 -19.844 1.00 69.38 75 PRO A CA 1
ATOM 588 C C . PRO A 1 75 ? 22.376 6.504 -18.732 1.00 69.38 75 PRO A C 1
ATOM 590 O O . PRO A 1 75 ? 21.484 6.009 -18.044 1.00 69.38 75 PRO A O 1
ATOM 593 N N . ALA A 1 76 ? 23.668 6.256 -18.507 1.00 72.50 76 ALA A N 1
ATOM 594 C CA . ALA A 1 76 ? 24.131 5.382 -17.433 1.00 72.50 76 ALA A CA 1
ATOM 595 C C . ALA A 1 76 ? 23.752 5.896 -16.030 1.00 72.50 76 ALA A C 1
ATOM 597 O O . ALA A 1 76 ? 23.343 5.101 -15.190 1.00 72.50 76 ALA A O 1
ATOM 598 N N . ILE A 1 77 ? 23.831 7.210 -15.771 1.00 75.69 77 ILE A N 1
ATOM 599 C CA . ILE A 1 77 ? 23.475 7.783 -14.461 1.00 75.69 77 ILE A CA 1
ATOM 600 C C . ILE A 1 77 ? 21.977 7.618 -14.213 1.00 75.69 77 ILE A C 1
ATOM 602 O O . ILE A 1 77 ? 21.575 7.163 -13.143 1.00 75.69 77 ILE A O 1
ATOM 606 N N . THR A 1 78 ? 21.152 7.939 -15.213 1.00 75.06 78 THR A N 1
ATOM 607 C CA . THR A 1 78 ? 19.693 7.816 -15.104 1.00 75.06 78 THR A CA 1
ATOM 608 C C . THR A 1 78 ? 19.256 6.370 -14.874 1.00 75.06 78 THR A C 1
ATOM 610 O O . THR A 1 78 ? 18.367 6.124 -14.062 1.00 75.06 78 THR A O 1
ATOM 613 N N . GLN A 1 79 ? 19.920 5.405 -15.516 1.00 79.44 79 GLN A N 1
ATOM 614 C CA . GLN A 1 79 ? 19.611 3.983 -15.365 1.00 79.44 79 GLN A CA 1
ATOM 615 C C . GLN A 1 79 ? 20.057 3.435 -14.002 1.00 79.44 79 GLN A C 1
ATOM 617 O O . GLN A 1 79 ? 19.297 2.717 -13.356 1.00 79.44 79 GLN A O 1
ATOM 622 N N . ILE A 1 80 ? 21.243 3.824 -13.517 1.00 81.81 80 ILE A N 1
ATOM 623 C CA . ILE A 1 80 ? 21.728 3.444 -12.180 1.00 81.81 80 ILE A CA 1
ATOM 624 C C . ILE A 1 80 ? 20.804 4.003 -11.095 1.00 81.81 80 ILE A C 1
ATOM 626 O O . ILE A 1 80 ? 20.375 3.260 -10.212 1.00 81.81 80 ILE A O 1
ATOM 630 N N . LEU A 1 81 ? 20.455 5.292 -11.169 1.00 84.56 81 LEU A N 1
ATOM 631 C CA . LEU A 1 81 ? 19.565 5.925 -10.195 1.00 84.56 81 LEU A CA 1
ATOM 632 C C . LEU A 1 81 ? 18.198 5.236 -10.164 1.00 84.56 81 LEU A C 1
ATOM 634 O O . LEU A 1 81 ? 17.660 4.956 -9.093 1.00 84.56 81 LEU A O 1
ATOM 638 N N . GLN A 1 82 ? 17.653 4.921 -11.336 1.00 84.00 82 GLN A N 1
ATOM 639 C CA . GLN A 1 82 ? 16.374 4.240 -11.447 1.00 84.00 82 GLN A CA 1
ATOM 640 C C . GLN A 1 82 ? 16.420 2.807 -10.890 1.00 84.00 82 GLN A C 1
ATOM 642 O O . GLN A 1 82 ? 15.496 2.405 -10.177 1.00 84.00 82 GLN A O 1
ATOM 647 N N . GLY A 1 83 ? 17.508 2.071 -11.118 1.00 85.44 83 GLY A N 1
ATOM 648 C CA . GLY A 1 83 ? 17.727 0.755 -10.516 1.00 85.44 83 GLY A CA 1
ATOM 649 C C . GLY A 1 83 ? 17.813 0.814 -8.986 1.00 85.44 83 GLY A C 1
ATOM 650 O O . GLY A 1 83 ? 17.173 0.013 -8.299 1.00 85.44 83 GLY A O 1
ATOM 651 N N . ILE A 1 84 ? 18.530 1.805 -8.441 1.00 88.62 84 ILE A N 1
ATOM 652 C CA . ILE A 1 84 ? 18.615 2.041 -6.991 1.00 88.62 84 ILE A CA 1
ATOM 653 C C . ILE A 1 84 ? 17.222 2.316 -6.419 1.00 88.62 84 ILE A C 1
ATOM 655 O O . ILE A 1 84 ? 16.811 1.640 -5.479 1.00 88.62 84 ILE A O 1
ATOM 659 N N . LEU A 1 85 ? 16.468 3.253 -7.004 1.00 88.50 85 LEU A N 1
ATOM 660 C CA . LEU A 1 85 ? 15.120 3.593 -6.537 1.00 88.50 85 LEU A CA 1
ATOM 661 C C . LEU A 1 85 ? 14.176 2.386 -6.590 1.00 88.50 85 LEU A C 1
ATOM 663 O O . LEU A 1 85 ? 13.477 2.116 -5.616 1.00 88.50 85 LEU A O 1
ATOM 667 N N . THR A 1 86 ? 14.210 1.622 -7.685 1.00 87.44 86 THR A N 1
ATOM 668 C CA . THR A 1 86 ? 13.396 0.406 -7.848 1.00 87.44 86 THR A CA 1
ATOM 669 C C . THR A 1 86 ? 13.702 -0.605 -6.739 1.00 87.44 86 THR A C 1
ATOM 671 O O . THR A 1 86 ? 12.790 -1.146 -6.11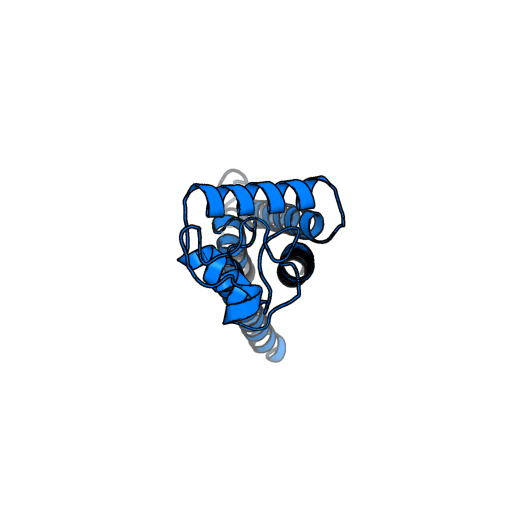7 1.00 87.44 86 THR A O 1
ATOM 674 N N . THR A 1 87 ? 14.986 -0.818 -6.440 1.00 89.50 87 THR A N 1
ATOM 675 C CA . THR A 1 87 ? 15.440 -1.769 -5.414 1.00 89.50 87 THR A CA 1
ATOM 676 C C . THR A 1 87 ? 15.066 -1.309 -4.008 1.00 89.50 87 THR A C 1
ATOM 678 O O . THR A 1 87 ? 14.568 -2.101 -3.207 1.00 89.50 87 THR A O 1
ATOM 681 N N . VAL A 1 88 ? 15.263 -0.024 -3.703 1.00 90.88 88 VAL A N 1
ATOM 682 C CA . VAL A 1 88 ? 14.887 0.560 -2.410 1.00 90.88 88 VAL A CA 1
ATOM 683 C C . VAL A 1 88 ? 13.383 0.421 -2.190 1.00 90.88 88 VAL A C 1
ATOM 685 O O . VAL A 1 88 ? 12.965 -0.059 -1.139 1.00 90.88 88 VAL A O 1
ATOM 688 N N . PHE A 1 89 ? 12.561 0.759 -3.185 1.00 90.19 89 PHE A N 1
ATOM 689 C CA . PHE A 1 89 ? 11.105 0.668 -3.059 1.00 90.19 89 PHE A CA 1
ATOM 690 C C . PHE A 1 89 ? 10.636 -0.774 -2.928 1.00 90.19 89 PHE A C 1
ATOM 692 O O . PHE A 1 89 ? 9.848 -1.071 -2.033 1.00 90.19 89 PHE A O 1
ATOM 699 N N . ALA A 1 90 ? 11.166 -1.686 -3.747 1.00 88.88 90 ALA A N 1
ATOM 700 C CA . ALA A 1 90 ? 10.895 -3.113 -3.619 1.00 88.88 90 ALA A CA 1
ATOM 701 C C . ALA A 1 90 ? 11.222 -3.622 -2.205 1.00 88.88 90 ALA A C 1
ATOM 703 O O . ALA A 1 90 ? 10.421 -4.328 -1.599 1.00 88.88 90 ALA A O 1
ATOM 704 N N . THR A 1 91 ? 12.356 -3.203 -1.642 1.00 90.44 91 THR A N 1
ATOM 705 C CA . THR A 1 91 ? 12.764 -3.589 -0.284 1.00 90.44 91 THR A CA 1
ATOM 706 C C . THR A 1 91 ? 11.798 -3.056 0.777 1.00 90.44 91 THR A C 1
ATOM 708 O O . THR A 1 91 ? 11.399 -3.800 1.674 1.00 90.44 91 THR A O 1
ATOM 711 N N . ILE A 1 92 ? 11.371 -1.794 0.663 1.00 89.06 92 ILE A N 1
ATOM 712 C CA . ILE A 1 92 ? 10.389 -1.203 1.583 1.00 89.06 92 ILE A CA 1
ATOM 713 C C . ILE A 1 92 ? 9.064 -1.969 1.500 1.00 89.06 92 ILE A C 1
ATOM 715 O O . ILE A 1 92 ? 8.544 -2.401 2.526 1.00 89.06 92 ILE A O 1
ATOM 719 N N . TYR A 1 93 ? 8.537 -2.222 0.300 1.00 89.69 93 TYR A N 1
ATOM 720 C CA . TYR A 1 93 ? 7.302 -2.995 0.151 1.00 89.69 93 TYR A CA 1
ATOM 721 C C . TYR A 1 93 ? 7.430 -4.412 0.707 1.00 89.69 93 TYR A C 1
ATOM 723 O O . TYR A 1 93 ? 6.539 -4.864 1.425 1.00 89.69 93 TYR A O 1
ATOM 731 N N . ALA A 1 94 ? 8.553 -5.086 0.454 1.00 88.69 94 ALA A N 1
ATOM 732 C CA . ALA A 1 94 ? 8.827 -6.406 1.008 1.00 88.69 94 ALA A CA 1
ATOM 733 C C . ALA A 1 94 ? 8.795 -6.408 2.545 1.00 88.69 94 ALA A C 1
ATOM 735 O O . ALA A 1 94 ? 8.262 -7.342 3.144 1.00 88.69 94 ALA A O 1
ATOM 736 N N . SER A 1 95 ? 9.283 -5.342 3.189 1.00 88.75 95 SER A N 1
ATOM 737 C CA . SER A 1 95 ? 9.299 -5.231 4.652 1.00 88.75 95 SER A CA 1
ATOM 738 C C . SER A 1 95 ? 7.901 -5.210 5.288 1.00 88.75 95 SER A C 1
ATOM 740 O O . SER A 1 95 ? 7.728 -5.715 6.393 1.00 88.75 95 SER A O 1
ATOM 742 N N . HIS A 1 96 ? 6.888 -4.698 4.581 1.00 86.62 96 HIS A N 1
ATOM 743 C CA . HIS A 1 96 ? 5.502 -4.675 5.060 1.00 86.62 96 HIS A CA 1
ATOM 744 C C . HIS A 1 96 ? 4.754 -5.999 4.820 1.00 86.62 96 HIS A C 1
ATOM 746 O O . HIS A 1 96 ? 3.741 -6.268 5.472 1.00 86.62 96 HIS A O 1
ATOM 752 N N . ILE A 1 97 ? 5.246 -6.841 3.904 1.00 87.12 97 ILE A N 1
ATOM 753 C CA . ILE A 1 97 ? 4.679 -8.170 3.627 1.00 87.12 97 ILE A CA 1
ATOM 754 C C . ILE A 1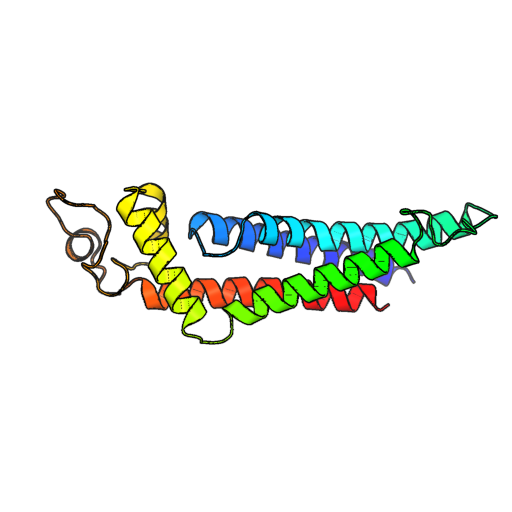 97 ? 5.087 -9.152 4.726 1.00 87.12 97 ILE A C 1
ATOM 756 O O . ILE A 1 97 ? 4.253 -9.923 5.213 1.00 87.12 97 ILE A O 1
ATOM 760 N N . VAL A 1 98 ? 6.361 -9.111 5.124 1.00 85.06 98 VAL A N 1
ATOM 761 C CA . VAL A 1 98 ? 6.924 -10.023 6.121 1.00 85.06 98 VAL A CA 1
ATOM 762 C C . VAL A 1 98 ? 6.288 -9.753 7.493 1.00 85.06 98 VAL A C 1
ATOM 764 O O . VAL A 1 98 ? 6.270 -8.608 7.949 1.00 85.06 98 VAL A O 1
ATOM 767 N N . PRO A 1 99 ? 5.750 -10.781 8.176 1.00 82.62 99 PRO A N 1
ATOM 768 C CA . PRO A 1 99 ? 5.270 -10.631 9.544 1.00 82.62 99 PRO A CA 1
ATOM 769 C C . PRO A 1 99 ? 6.399 -10.174 10.473 1.00 82.62 99 PRO A C 1
ATOM 771 O O . PRO A 1 99 ? 7.472 -10.775 10.491 1.00 82.62 99 PRO A O 1
ATOM 774 N N . GLY A 1 100 ? 6.161 -9.131 11.268 1.00 83.56 100 GLY A N 1
ATOM 775 C CA . GLY A 1 100 ? 7.171 -8.610 12.181 1.00 83.56 100 GLY A CA 1
ATOM 776 C C . GLY A 1 100 ? 6.607 -7.621 13.195 1.00 83.56 100 GLY A C 1
ATOM 777 O O . GLY A 1 100 ? 5.659 -6.889 12.915 1.00 83.56 100 GLY A O 1
ATOM 778 N N . ALA A 1 101 ? 7.237 -7.573 14.371 1.00 85.44 101 ALA A N 1
ATOM 779 C CA . ALA A 1 101 ? 6.833 -6.688 15.462 1.00 85.44 101 ALA A CA 1
ATOM 780 C C . ALA A 1 101 ? 6.924 -5.195 15.093 1.00 85.44 101 ALA A C 1
ATOM 782 O O . ALA A 1 101 ? 6.164 -4.385 15.620 1.00 85.44 101 ALA A O 1
ATOM 783 N N . SER A 1 102 ? 7.826 -4.825 14.176 1.00 85.69 102 SER A N 1
ATOM 784 C CA . SER A 1 102 ? 7.957 -3.454 13.666 1.00 85.69 102 SER A CA 1
ATOM 785 C C . SER A 1 102 ? 6.687 -2.987 12.957 1.00 85.69 102 SER A C 1
ATOM 787 O O . SER A 1 102 ? 6.164 -1.926 13.285 1.00 85.69 102 SER A O 1
ATOM 789 N N . ARG A 1 103 ? 6.153 -3.807 12.045 1.00 88.81 103 ARG A N 1
ATOM 790 C CA . ARG A 1 103 ? 4.918 -3.530 11.306 1.00 88.81 103 ARG A CA 1
ATOM 791 C C . ARG A 1 103 ? 3.729 -3.392 12.253 1.00 88.81 103 ARG A C 1
ATOM 793 O O . ARG A 1 103 ? 2.974 -2.431 12.157 1.00 88.81 103 ARG A O 1
ATOM 800 N N . ASP A 1 104 ? 3.577 -4.322 13.191 1.00 89.00 104 ASP A N 1
ATOM 801 C CA . ASP A 1 104 ? 2.445 -4.301 14.123 1.00 89.00 104 ASP A CA 1
ATOM 802 C C . ASP A 1 104 ? 2.514 -3.079 15.066 1.00 89.00 104 ASP A C 1
ATOM 804 O O . ASP A 1 104 ? 1.488 -2.474 15.390 1.00 89.00 104 ASP A O 1
ATOM 808 N N . CYS A 1 105 ? 3.727 -2.663 15.456 1.00 90.94 105 CYS A N 1
ATOM 809 C CA . CYS A 1 105 ? 3.973 -1.427 16.203 1.00 90.94 105 CYS A CA 1
ATOM 810 C C . CYS A 1 105 ? 3.663 -0.169 15.373 1.00 90.94 105 CYS A C 1
ATOM 812 O O . CYS A 1 105 ? 3.113 0.809 15.884 1.00 90.94 105 CYS A O 1
ATOM 814 N N . GLU A 1 106 ? 3.980 -0.182 14.081 1.00 90.44 106 GLU A N 1
ATOM 815 C CA . GLU A 1 106 ? 3.673 0.922 13.177 1.00 90.44 106 GLU A CA 1
ATOM 816 C C . GLU A 1 106 ? 2.157 1.084 12.985 1.00 90.44 106 GLU A C 1
ATOM 818 O O . GLU A 1 106 ? 1.641 2.195 13.145 1.00 90.44 106 GLU A O 1
ATOM 823 N N . LEU A 1 107 ? 1.425 -0.015 12.744 1.00 92.38 107 LEU A N 1
ATOM 824 C CA . LEU A 1 107 ? -0.040 0.003 12.667 1.00 92.38 107 LEU A CA 1
ATOM 825 C C . LEU A 1 107 ? -0.659 0.525 13.964 1.00 92.38 107 LEU A C 1
ATOM 827 O O . LEU A 1 107 ? -1.537 1.388 13.919 1.00 92.38 107 LEU A O 1
ATOM 831 N N . SER A 1 108 ? -0.208 0.028 15.121 1.00 94.25 108 SER A N 1
ATOM 832 C CA . SER A 1 108 ? -0.760 0.458 16.409 1.00 94.25 108 SER A CA 1
ATOM 833 C C . SER A 1 108 ? -0.504 1.938 16.673 1.00 94.25 108 SER A C 1
ATOM 835 O O . SER A 1 108 ? -1.413 2.654 17.093 1.00 94.25 108 SER A O 1
ATOM 837 N N . THR A 1 109 ? 0.700 2.418 16.363 1.00 94.44 109 THR A N 1
ATOM 838 C CA . THR A 1 109 ? 1.086 3.823 16.518 1.00 94.44 109 THR A CA 1
ATOM 839 C C . THR A 1 109 ? 0.274 4.724 15.589 1.00 94.44 109 THR A C 1
ATOM 841 O O . THR A 1 109 ? -0.178 5.799 15.993 1.00 94.44 109 THR A O 1
ATOM 844 N N . LEU A 1 110 ? 0.057 4.303 14.340 1.00 93.50 110 LEU A N 1
ATOM 845 C CA . LEU A 1 110 ? -0.756 5.042 13.378 1.00 93.50 110 LEU A CA 1
ATOM 846 C C . LEU A 1 110 ? -2.225 5.097 13.806 1.00 93.50 110 LEU A C 1
ATOM 848 O O . LEU A 1 110 ? -2.792 6.190 13.855 1.00 93.50 110 LEU A O 1
ATOM 852 N N . TRP A 1 111 ? -2.821 3.966 14.187 1.00 95.19 111 TRP A N 1
ATOM 853 C CA . TRP A 1 111 ? -4.199 3.936 14.680 1.00 95.19 111 TRP A CA 1
ATOM 854 C C . TRP A 1 111 ? -4.375 4.822 15.913 1.00 95.19 111 TRP A C 1
ATOM 856 O O . TRP A 1 111 ? -5.281 5.654 15.975 1.00 95.19 111 TRP A O 1
ATOM 866 N N . GLN A 1 112 ? -3.462 4.705 16.881 1.00 95.69 112 GLN A N 1
ATOM 867 C CA . GLN A 1 112 ? -3.487 5.511 18.095 1.00 95.69 112 GLN A CA 1
ATOM 868 C C . GLN A 1 112 ? -3.400 7.008 17.780 1.00 95.69 112 GLN A C 1
ATOM 870 O O . GLN A 1 112 ? -4.095 7.810 18.403 1.00 95.69 112 GLN A O 1
ATOM 875 N N . ARG A 1 113 ? -2.581 7.400 16.797 1.00 95.00 113 ARG A N 1
ATOM 876 C CA . ARG A 1 113 ? -2.483 8.787 16.329 1.00 95.00 113 ARG A CA 1
ATOM 877 C C . ARG A 1 113 ? -3.802 9.275 15.734 1.00 95.00 113 ARG A C 1
ATOM 879 O O . ARG A 1 113 ? -4.245 10.354 16.116 1.00 95.00 113 ARG A O 1
ATOM 886 N N . LEU A 1 114 ? -4.435 8.488 14.857 1.00 93.50 114 LEU A N 1
ATOM 887 C CA . LEU A 1 114 ? -5.739 8.809 14.260 1.00 93.50 114 LEU A CA 1
ATOM 888 C C . LEU A 1 114 ? -6.833 8.955 15.327 1.00 93.50 114 LEU A C 1
ATOM 890 O O . LEU A 1 114 ? -7.661 9.863 15.259 1.00 93.50 114 LEU A O 1
ATOM 894 N N . PHE A 1 115 ? -6.814 8.093 16.343 1.00 94.50 115 PHE A N 1
ATOM 895 C CA . PHE A 1 115 ? -7.775 8.148 17.439 1.00 94.50 115 PHE A CA 1
ATOM 896 C C . PHE A 1 115 ? -7.546 9.364 18.344 1.00 94.50 115 PHE A C 1
ATOM 898 O O . PHE A 1 115 ? -8.497 10.059 18.707 1.00 94.50 115 PHE A O 1
ATOM 905 N N . ARG A 1 116 ? -6.284 9.654 18.693 1.00 94.69 116 ARG A N 1
ATOM 906 C CA . ARG A 1 116 ? -5.910 10.816 19.517 1.00 94.69 116 ARG A CA 1
ATOM 907 C C . ARG A 1 116 ? -6.228 12.137 18.826 1.00 94.69 116 ARG A C 1
ATOM 909 O O . ARG A 1 116 ? -6.726 13.041 19.484 1.00 94.69 116 ARG A O 1
ATOM 916 N N . SER A 1 117 ? -6.005 12.229 17.516 1.00 95.00 117 SER A N 1
ATOM 917 C CA . SER A 1 117 ? -6.385 13.402 16.721 1.00 95.00 117 SER A CA 1
ATOM 918 C C . SER A 1 117 ? -7.883 13.475 16.420 1.00 95.00 117 SER A C 1
ATOM 920 O O . SER A 1 117 ? -8.317 14.405 15.745 1.00 95.00 117 SER A O 1
ATOM 922 N N . LYS A 1 118 ? -8.679 12.508 16.906 1.00 92.94 118 LYS A N 1
ATOM 923 C CA . LYS A 1 118 ? -10.120 12.393 16.647 1.00 92.94 118 LYS A CA 1
ATOM 924 C C . LYS A 1 118 ? -10.439 12.477 15.155 1.00 92.94 118 LYS A C 1
ATOM 926 O O . LYS A 1 118 ? -11.456 13.045 14.756 1.00 92.94 118 LYS A O 1
ATOM 931 N N . ASN A 1 119 ? -9.601 11.857 14.326 1.00 92.88 119 ASN A N 1
ATOM 932 C CA . ASN A 1 119 ? -9.816 11.778 12.890 1.00 92.88 119 ASN A CA 1
ATOM 933 C C . ASN A 1 119 ? -10.915 10.748 12.581 1.00 92.88 119 ASN A C 1
ATOM 935 O O . ASN A 1 119 ? -10.659 9.599 12.213 1.00 92.88 119 ASN A O 1
ATOM 939 N N . ALA A 1 120 ? -12.160 11.181 12.779 1.00 92.19 120 ALA A N 1
ATOM 940 C CA . ALA A 1 120 ? -13.357 10.380 12.567 1.00 92.19 120 ALA A CA 1
ATOM 941 C C . ALA A 1 120 ? -13.459 9.888 11.124 1.00 92.19 120 ALA A C 1
ATOM 943 O O . ALA A 1 120 ? -13.841 8.746 10.906 1.00 92.19 120 ALA A O 1
ATOM 944 N N . GLN A 1 121 ? -13.086 10.727 10.155 1.00 92.31 121 GLN A N 1
ATOM 945 C CA . GLN A 1 121 ? -13.148 10.391 8.736 1.00 92.31 121 GLN A CA 1
ATOM 946 C C . GLN A 1 121 ? -12.271 9.180 8.407 1.00 92.31 121 GLN A C 1
ATOM 948 O O . GLN A 1 121 ? -12.752 8.245 7.778 1.00 92.31 121 GLN A O 1
ATOM 953 N N . SER A 1 122 ? -11.018 9.169 8.870 1.00 91.00 122 SER A N 1
ATOM 954 C CA . SER A 1 122 ? -10.071 8.091 8.556 1.00 91.00 122 SER A CA 1
ATOM 955 C C . SER A 1 122 ? -10.442 6.790 9.263 1.00 91.00 122 SER A C 1
ATOM 957 O O . SER A 1 122 ? -10.530 5.748 8.623 1.00 91.00 122 SER A O 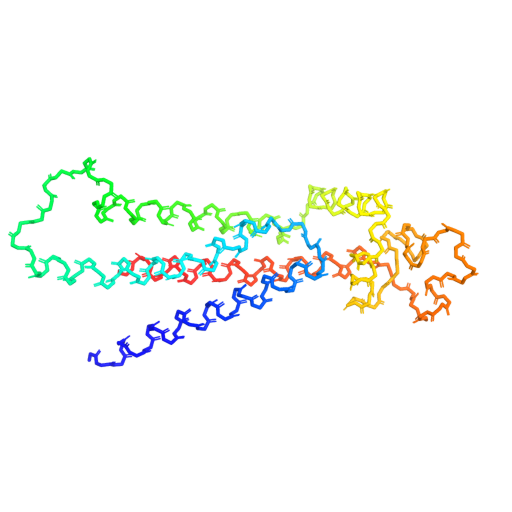1
ATOM 959 N N . ILE A 1 123 ? -10.735 6.842 10.570 1.00 93.69 123 ILE A N 1
ATOM 960 C CA . ILE A 1 123 ? -11.121 5.636 11.321 1.00 93.69 123 ILE A CA 1
ATOM 961 C C . ILE A 1 123 ? -12.432 5.062 10.785 1.00 93.69 123 ILE A C 1
ATOM 963 O O . ILE A 1 123 ? -12.537 3.852 10.603 1.00 93.69 123 ILE A O 1
ATOM 967 N N . ARG A 1 124 ? -13.418 5.913 10.481 1.00 92.94 124 ARG A N 1
ATOM 968 C CA . ARG A 1 124 ? -14.672 5.465 9.877 1.00 92.94 124 ARG A CA 1
ATOM 969 C C . ARG A 1 124 ? -14.446 4.844 8.503 1.00 92.94 124 ARG A C 1
ATOM 971 O O . ARG A 1 124 ? -14.994 3.781 8.260 1.00 92.94 124 ARG A O 1
ATOM 978 N N . ALA A 1 125 ? -13.639 5.462 7.639 1.00 92.75 125 ALA A N 1
ATOM 979 C CA . ALA A 1 125 ? -13.334 4.909 6.321 1.00 92.75 125 ALA A CA 1
ATOM 980 C C . ALA A 1 125 ? -12.705 3.513 6.426 1.00 92.75 125 ALA A C 1
ATOM 982 O O . ALA A 1 125 ? -13.124 2.611 5.710 1.00 92.75 125 ALA A O 1
ATOM 983 N N . ILE A 1 126 ? -11.770 3.308 7.361 1.00 93.81 126 ILE A N 1
ATOM 984 C CA . ILE A 1 126 ? -11.175 1.987 7.599 1.00 93.81 126 ILE A CA 1
ATOM 985 C C . ILE A 1 126 ? -12.225 0.994 8.104 1.00 93.81 126 ILE A C 1
ATOM 987 O O . ILE A 1 126 ? -12.357 -0.092 7.547 1.00 93.81 126 ILE A O 1
ATOM 991 N N . GLN A 1 127 ? -12.979 1.363 9.143 1.00 94.44 127 GLN A N 1
ATOM 992 C CA . GLN A 1 127 ? -14.006 0.499 9.727 1.00 94.44 127 GLN A CA 1
ATOM 993 C C . GLN A 1 127 ? -15.087 0.113 8.711 1.00 94.44 127 GLN A C 1
ATOM 995 O O . GLN A 1 127 ? -15.531 -1.030 8.701 1.00 94.44 127 GLN A O 1
ATOM 1000 N N . ASP A 1 128 ? -15.511 1.059 7.872 1.00 94.06 128 ASP A N 1
ATOM 1001 C CA . ASP A 1 128 ? -16.531 0.846 6.846 1.00 94.06 128 ASP A CA 1
ATOM 1002 C C . ASP A 1 128 ? -15.994 0.015 5.677 1.00 94.06 128 ASP A C 1
ATOM 1004 O O . ASP A 1 128 ? -16.692 -0.880 5.215 1.00 94.06 128 ASP A O 1
ATOM 1008 N N . ALA A 1 129 ? -14.750 0.240 5.243 1.00 92.25 129 ALA A N 1
ATOM 1009 C CA . ALA A 1 129 ? -14.141 -0.522 4.153 1.00 92.25 129 ALA A CA 1
ATOM 1010 C C . ALA A 1 129 ? -13.791 -1.971 4.532 1.00 92.25 129 ALA A C 1
ATOM 1012 O O . ALA A 1 129 ? -13.739 -2.833 3.659 1.00 92.25 129 ALA A O 1
ATOM 1013 N N . LEU A 1 130 ? -13.507 -2.233 5.811 1.00 93.69 130 LEU A N 1
ATOM 1014 C CA . LEU A 1 130 ? -13.073 -3.543 6.311 1.00 93.69 130 LEU A CA 1
ATOM 1015 C C . LEU A 1 130 ? -14.132 -4.261 7.156 1.00 93.69 130 LEU A C 1
ATOM 1017 O O . LEU A 1 130 ? -13.828 -5.300 7.739 1.00 93.69 130 LEU A O 1
ATOM 1021 N N . GLU A 1 131 ? -15.332 -3.689 7.267 1.00 95.12 131 GLU A N 1
ATOM 1022 C CA . GLU A 1 131 ? -16.447 -4.219 8.063 1.00 95.12 131 GLU A CA 1
ATOM 1023 C C . GLU A 1 131 ? -16.044 -4.613 9.499 1.00 95.12 131 GLU A C 1
ATOM 1025 O O . GLU A 1 131 ? -16.496 -5.605 10.068 1.00 95.12 131 GLU A O 1
ATOM 1030 N N . CYS A 1 132 ? -15.189 -3.797 10.115 1.00 95.94 132 CYS A N 1
ATOM 1031 C CA . CYS A 1 132 ? -14.629 -4.028 11.444 1.00 95.94 132 CYS A CA 1
ATOM 1032 C C . CYS A 1 132 ? -14.910 -2.850 12.389 1.00 95.94 132 CYS A C 1
ATOM 1034 O O . CYS A 1 132 ? -15.332 -1.769 11.968 1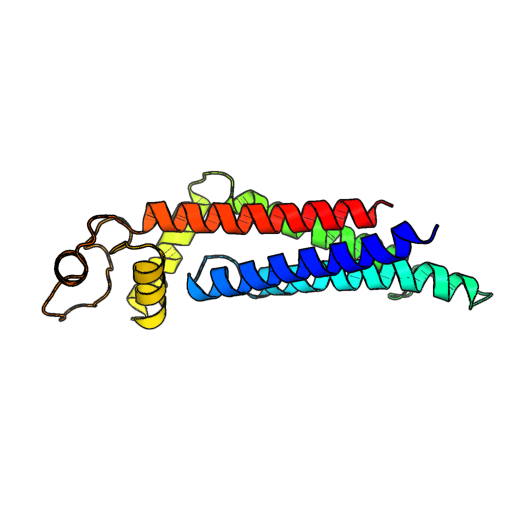.00 95.94 132 CYS A O 1
ATOM 1036 N N . CYS A 1 133 ? -14.658 -3.050 13.682 1.00 95.69 133 CYS A N 1
ATOM 1037 C CA . CYS A 1 133 ? -14.723 -2.009 14.704 1.00 95.69 133 CYS A CA 1
ATOM 1038 C C . CYS A 1 133 ? -13.499 -2.087 15.615 1.00 95.69 133 CYS A C 1
ATOM 1040 O O . CYS A 1 133 ? -13.090 -3.174 16.016 1.00 95.69 133 CYS A O 1
ATOM 1042 N N . GLY A 1 134 ? -12.943 -0.927 15.969 1.00 94.94 134 GLY A N 1
ATOM 1043 C CA . GLY A 1 134 ? -11.816 -0.822 16.896 1.00 94.94 134 GLY A CA 1
ATOM 1044 C C . GLY A 1 134 ? -10.539 -1.538 16.438 1.00 94.94 134 GLY A C 1
ATOM 1045 O O . GLY A 1 134 ? -10.518 -2.261 15.449 1.00 94.94 134 GLY A O 1
ATOM 1046 N N . PHE A 1 135 ? -9.423 -1.300 17.121 1.00 95.94 135 PHE A N 1
ATOM 1047 C CA . PHE A 1 135 ? -8.122 -1.790 16.671 1.00 95.94 135 PHE A CA 1
ATOM 1048 C C . PHE A 1 135 ? -7.834 -3.216 17.143 1.00 95.94 135 PHE A C 1
ATOM 1050 O O . PHE A 1 135 ? -7.914 -4.143 16.338 1.00 95.94 135 PHE A O 1
ATOM 1057 N N . ARG A 1 136 ? -7.514 -3.419 18.431 1.00 95.25 136 ARG A N 1
ATOM 1058 C CA . ARG A 1 136 ? -7.232 -4.762 18.987 1.00 95.25 136 ARG A CA 1
ATOM 1059 C C . ARG A 1 136 ? -8.488 -5.517 19.408 1.00 95.25 136 ARG A C 1
ATOM 1061 O O . ARG A 1 136 ? -8.469 -6.738 19.500 1.00 95.25 136 ARG A O 1
ATOM 1068 N N . SER A 1 137 ? -9.563 -4.791 19.683 1.00 94.62 137 SER A N 1
ATOM 1069 C CA . SER A 1 137 ? -10.881 -5.334 20.000 1.00 94.62 137 SER A CA 1
ATOM 1070 C C . SER A 1 137 ? -11.959 -4.416 19.436 1.00 94.62 137 SER A C 1
ATOM 1072 O O . SER A 1 137 ? -11.682 -3.258 19.130 1.00 94.62 137 SER A O 1
ATOM 1074 N N . VAL A 1 138 ? -13.195 -4.908 19.391 1.00 94.06 138 VAL A N 1
ATOM 1075 C CA . VAL A 1 138 ? -14.366 -4.203 18.842 1.00 94.06 138 VAL A CA 1
ATOM 1076 C C . VAL A 1 138 ? -14.609 -2.830 19.497 1.00 94.06 138 VAL A C 1
ATOM 1078 O O . VAL A 1 138 ? -15.121 -1.902 18.872 1.00 94.06 138 VAL A O 1
ATOM 1081 N N . LYS A 1 139 ? -14.188 -2.677 20.759 1.00 92.31 139 LYS A N 1
ATOM 1082 C CA . LYS A 1 139 ? -14.359 -1.460 21.573 1.00 92.31 139 LYS A CA 1
ATOM 1083 C C . LYS A 1 139 ? -13.098 -0.601 21.653 1.00 92.31 139 LYS A C 1
ATOM 1085 O O . LYS A 1 139 ? -13.162 0.549 22.085 1.00 92.31 139 LYS A O 1
ATOM 1090 N N . ASP A 1 140 ? -11.952 -1.146 21.261 1.00 93.94 140 ASP A N 1
ATOM 1091 C CA . ASP A 1 140 ? -10.656 -0.494 21.417 1.00 93.94 140 ASP A CA 1
ATOM 1092 C C . ASP A 1 140 ? -10.479 0.623 20.387 1.00 93.94 140 ASP A C 1
ATOM 1094 O O . ASP A 1 140 ? -10.322 0.356 19.199 1.00 93.94 140 ASP A O 1
ATOM 1098 N N . MET A 1 141 ? -10.487 1.881 20.834 1.00 93.12 141 MET A N 1
ATOM 1099 C CA . MET A 1 141 ? -10.270 3.049 19.970 1.00 93.12 141 MET A CA 1
ATOM 1100 C C . MET A 1 141 ? -11.207 3.091 18.743 1.00 93.12 141 MET A C 1
ATOM 1102 O O . MET A 1 141 ? -10.814 3.549 17.669 1.00 93.12 141 MET A O 1
ATOM 1106 N N . ALA A 1 142 ? -12.437 2.594 18.896 1.00 94.06 142 ALA A N 1
ATOM 1107 C CA . ALA A 1 142 ? -13.422 2.527 17.823 1.00 94.06 142 ALA A CA 1
ATOM 1108 C C . ALA A 1 142 ? -14.102 3.883 17.577 1.00 94.06 142 ALA A C 1
ATOM 1110 O O . ALA A 1 142 ? -14.294 4.686 18.496 1.00 94.06 142 ALA A O 1
ATOM 1111 N N . TRP A 1 143 ? -14.500 4.121 16.329 1.00 94.25 143 TRP A N 1
ATOM 1112 C CA . TRP A 1 143 ? -15.475 5.154 15.982 1.00 94.25 143 TRP A CA 1
ATOM 1113 C C . TRP A 1 143 ? -16.888 4.540 15.970 1.00 94.25 143 TRP A C 1
ATOM 1115 O O . TRP A 1 143 ? -17.024 3.417 15.489 1.00 94.25 143 TRP A O 1
ATOM 1125 N N . PRO A 1 144 ? -17.957 5.223 16.422 1.00 93.88 144 PRO A N 1
ATOM 1126 C CA . PRO A 1 144 ? -18.010 6.601 16.921 1.00 93.88 144 PRO A CA 1
ATOM 1127 C C . PRO A 1 144 ? -17.261 6.822 18.243 1.00 93.88 144 PRO A C 1
ATOM 1129 O O . PRO A 1 144 ? -17.311 5.982 19.135 1.00 93.88 144 PRO A O 1
ATOM 1132 N N . PHE A 1 145 ? -16.569 7.961 18.379 1.00 91.50 145 PHE A N 1
ATOM 1133 C CA . PHE A 1 145 ? -15.823 8.278 19.603 1.00 91.50 145 PHE A CA 1
ATOM 1134 C C . PHE A 1 145 ? -16.767 8.615 20.773 1.00 91.50 145 PHE A C 1
ATOM 1136 O O . PHE A 1 145 ? -17.825 9.209 20.546 1.00 91.50 145 PHE A O 1
ATOM 1143 N N . PRO A 1 146 ? -16.379 8.334 22.032 1.00 84.81 146 PRO A N 1
ATOM 1144 C CA . PRO A 1 146 ? -17.114 8.816 23.202 1.00 84.81 146 PRO A CA 1
ATOM 1145 C C . PRO A 1 146 ? -17.298 10.345 23.154 1.00 84.81 146 PRO A C 1
ATOM 1147 O O . PRO A 1 146 ? -16.348 11.036 22.764 1.00 84.81 146 PRO A O 1
ATOM 1150 N N . PRO A 1 147 ? -18.472 10.886 23.538 1.00 82.75 147 PRO A N 1
ATOM 1151 C CA . PRO A 1 147 ? -19.571 10.246 24.275 1.00 82.75 147 PRO A CA 1
ATOM 1152 C C . PRO A 1 147 ? -20.704 9.676 23.391 1.00 82.75 147 PRO A C 1
ATOM 1154 O O . PRO A 1 147 ? -21.874 9.779 23.751 1.00 82.75 147 PRO A O 1
ATOM 1157 N N . ALA A 1 148 ? -20.405 9.101 22.222 1.00 82.69 148 ALA A N 1
ATOM 1158 C CA . ALA A 1 148 ? -21.437 8.492 21.381 1.00 82.69 148 ALA A CA 1
ATOM 1159 C C . ALA A 1 148 ? -22.312 7.473 22.141 1.00 82.69 148 ALA A C 1
ATOM 1161 O O . ALA A 1 148 ? -21.808 6.623 22.871 1.00 82.69 148 ALA A O 1
ATOM 1162 N N . THR A 1 149 ? -23.629 7.557 21.936 1.00 84.19 149 THR A N 1
ATOM 1163 C CA . THR A 1 149 ? -24.640 6.776 22.671 1.00 84.19 149 THR A CA 1
ATOM 1164 C C . THR A 1 149 ? -24.715 5.311 22.252 1.00 84.19 149 THR A C 1
ATOM 1166 O O . THR A 1 149 ? -25.056 4.464 23.071 1.00 84.19 149 THR A O 1
ATOM 1169 N N . VAL A 1 150 ? -24.399 5.003 20.991 1.00 89.56 150 VAL A N 1
ATOM 1170 C CA . VAL A 1 150 ? -24.443 3.639 20.446 1.00 89.56 150 VAL A CA 1
ATOM 1171 C C . VAL A 1 150 ? -23.038 3.230 19.987 1.00 89.56 150 VAL A C 1
ATOM 1173 O O . VAL A 1 150 ? -22.488 3.894 19.100 1.00 89.56 150 VAL A O 1
ATOM 1176 N N . PRO A 1 151 ? -22.456 2.157 20.557 1.00 89.94 151 PRO A N 1
ATOM 1177 C CA . PRO A 1 151 ? -21.165 1.619 20.135 1.00 89.94 151 PRO A CA 1
ATOM 1178 C C . PRO A 1 151 ? -21.166 1.143 18.677 1.00 89.94 151 PRO A C 1
ATOM 1180 O O . PRO A 1 151 ? -22.206 0.782 18.128 1.00 89.94 151 PRO A O 1
ATOM 1183 N N . CYS A 1 152 ? -19.978 1.084 18.068 1.00 92.00 152 CYS A N 1
ATOM 1184 C CA . CYS A 1 152 ? -19.783 0.603 16.695 1.00 92.00 152 CYS A CA 1
ATOM 1185 C C . CYS A 1 152 ? -20.396 -0.787 16.461 1.00 92.00 152 CYS A C 1
ATOM 1187 O O . CYS A 1 152 ? -21.131 -0.973 15.494 1.00 92.00 152 CYS A O 1
ATOM 1189 N N . GLU A 1 153 ? -20.151 -1.719 17.390 1.00 92.19 153 GLU A N 1
ATOM 1190 C CA . GLU A 1 153 ? -20.619 -3.108 17.311 1.00 92.19 153 GLU A CA 1
ATOM 1191 C C . GLU A 1 153 ? -22.141 -3.199 17.201 1.00 92.19 153 GLU A C 1
ATOM 1193 O O . GLU A 1 153 ? -22.660 -3.876 16.327 1.00 92.19 153 GLU A O 1
ATOM 1198 N N . THR A 1 154 ? -22.863 -2.434 18.023 1.00 91.62 154 THR A N 1
ATOM 1199 C CA . THR A 1 154 ? -24.329 -2.423 18.045 1.00 91.62 154 THR A CA 1
ATOM 1200 C C . THR A 1 154 ? -24.907 -1.644 16.871 1.00 91.62 154 THR A C 1
ATOM 1202 O O . THR A 1 154 ? -25.967 -1.984 16.359 1.00 91.62 154 THR A O 1
ATOM 1205 N N . ARG A 1 155 ? -24.234 -0.567 16.449 1.00 91.12 155 ARG A N 1
ATOM 1206 C CA . ARG A 1 155 ? -24.730 0.306 15.381 1.00 91.12 155 ARG A CA 1
ATOM 1207 C C . ARG A 1 155 ? -24.623 -0.334 13.999 1.00 91.12 155 ARG A C 1
ATOM 1209 O O . ARG A 1 155 ? -25.473 -0.062 13.158 1.00 91.12 155 ARG A O 1
ATOM 1216 N N . PHE A 1 156 ? -23.563 -1.101 13.761 1.00 91.25 156 PHE A N 1
ATOM 1217 C CA . PHE A 1 156 ? -23.230 -1.650 12.444 1.00 91.25 156 PHE A CA 1
ATOM 1218 C C . PHE A 1 156 ? -23.218 -3.182 12.402 1.00 91.25 156 PHE A C 1
ATOM 1220 O O . PHE A 1 156 ? -22.899 -3.730 11.354 1.00 91.25 156 PHE A O 1
ATOM 1227 N N . ASP A 1 157 ? -23.544 -3.851 13.512 1.00 93.44 157 ASP A N 1
ATOM 1228 C CA . ASP A 1 157 ? -23.540 -5.315 13.657 1.00 93.44 157 ASP A CA 1
ATOM 1229 C C . ASP A 1 157 ? -22.184 -5.965 13.316 1.00 93.44 157 ASP A C 1
ATOM 1231 O O . ASP A 1 157 ? -22.080 -7.018 12.692 1.00 93.44 157 ASP A O 1
ATOM 1235 N N . ARG A 1 158 ? -21.097 -5.291 13.708 1.00 92.69 158 ARG A N 1
ATOM 1236 C CA . ARG A 1 158 ? -19.717 -5.715 13.429 1.00 92.69 158 ARG A CA 1
ATOM 1237 C C . ARG A 1 158 ? -19.071 -6.268 14.691 1.00 92.69 158 ARG A C 1
ATOM 1239 O O . ARG A 1 158 ? -18.999 -5.583 15.709 1.00 92.69 158 ARG A O 1
ATOM 1246 N N . THR A 1 159 ? -18.530 -7.478 14.602 1.00 93.50 159 THR A N 1
ATOM 1247 C CA . THR A 1 159 ? -17.920 -8.201 15.737 1.00 93.50 159 THR A CA 1
ATOM 1248 C C . THR A 1 159 ? -16.412 -8.428 15.582 1.00 93.50 159 THR A C 1
ATOM 1250 O O . THR A 1 159 ? -15.764 -8.972 16.475 1.00 93.50 159 THR A O 1
ATOM 1253 N N . LEU A 1 160 ? -15.832 -7.987 14.464 1.00 95.81 160 LEU A N 1
ATOM 1254 C CA . LEU A 1 160 ? -14.419 -8.158 14.129 1.00 95.81 160 LEU A CA 1
ATOM 1255 C C . LEU A 1 160 ? -13.589 -6.930 14.517 1.00 95.81 160 LEU A C 1
ATOM 1257 O O . LEU A 1 160 ? -13.993 -5.790 14.284 1.00 95.81 160 LEU A O 1
ATOM 1261 N N . ALA A 1 161 ? -12.392 -7.173 15.054 1.00 96.50 161 ALA A N 1
ATOM 1262 C CA . ALA A 1 161 ? -11.395 -6.135 15.303 1.00 96.50 161 ALA A CA 1
ATOM 1263 C C . ALA A 1 161 ? -10.639 -5.778 14.013 1.00 96.50 161 ALA A C 1
ATOM 1265 O O . ALA A 1 161 ? -10.303 -6.663 13.224 1.00 96.50 161 ALA A O 1
ATOM 1266 N N . CYS A 1 162 ? -10.315 -4.500 13.808 1.00 95.88 162 CYS A N 1
ATOM 1267 C CA . CYS A 1 162 ? -9.691 -4.023 12.572 1.00 95.88 162 CYS A CA 1
ATOM 1268 C C . CYS A 1 162 ? -8.221 -4.415 12.413 1.00 95.88 162 CYS A C 1
ATOM 1270 O O . CYS A 1 162 ? -7.742 -4.433 11.284 1.00 95.88 162 CYS A O 1
ATOM 1272 N N . HIS A 1 163 ? -7.496 -4.761 13.484 1.00 95.38 163 HIS A N 1
ATOM 1273 C CA . HIS A 1 163 ? -6.069 -5.096 13.391 1.00 95.38 163 HIS A CA 1
ATOM 1274 C C . HIS A 1 163 ? -5.776 -6.181 12.343 1.00 95.38 163 HIS A C 1
ATOM 1276 O O . HIS A 1 163 ? -4.885 -6.006 11.514 1.00 95.38 163 HIS A O 1
ATOM 1282 N N . GLY A 1 164 ? -6.540 -7.277 12.342 1.00 94.19 164 GLY A N 1
ATOM 1283 C CA . GLY A 1 164 ? -6.353 -8.379 11.393 1.00 94.19 164 GLY A CA 1
ATOM 1284 C C . GLY A 1 164 ? -6.624 -7.960 9.943 1.00 94.19 164 GLY A C 1
ATOM 1285 O O . GLY A 1 164 ? -5.689 -7.952 9.139 1.00 94.19 164 GLY A O 1
ATOM 1286 N N . PRO A 1 165 ? -7.865 -7.560 9.601 1.00 94.75 165 PRO A N 1
ATOM 1287 C CA . PRO A 1 165 ? -8.224 -7.134 8.249 1.00 94.75 165 PRO A CA 1
ATOM 1288 C C . PRO A 1 165 ? -7.347 -5.996 7.714 1.00 94.75 165 PRO A C 1
ATOM 1290 O O . PRO A 1 165 ? -6.960 -6.009 6.547 1.00 94.75 165 PRO A O 1
ATOM 1293 N N . TRP A 1 166 ? -6.972 -5.036 8.564 1.00 94.38 166 TRP A N 1
ATOM 1294 C CA . TRP A 1 166 ? -6.147 -3.897 8.160 1.00 94.38 166 TRP A CA 1
ATOM 1295 C C . TRP A 1 166 ? -4.690 -4.301 7.902 1.00 94.38 166 TRP A C 1
ATOM 1297 O O . TRP A 1 166 ? -4.080 -3.821 6.948 1.00 94.38 166 TRP A O 1
ATOM 1307 N N . THR A 1 167 ? -4.158 -5.259 8.670 1.00 92.81 167 THR A N 1
ATOM 1308 C CA . THR A 1 167 ? -2.848 -5.873 8.394 1.00 92.81 167 THR A CA 1
ATOM 1309 C C . THR A 1 167 ? -2.851 -6.609 7.057 1.00 92.81 167 THR A C 1
ATOM 1311 O O . THR A 1 167 ? -1.932 -6.439 6.258 1.00 92.81 167 THR A O 1
ATOM 1314 N N . VAL A 1 168 ? -3.895 -7.395 6.781 1.00 92.38 168 VAL A N 1
ATOM 1315 C CA . VAL A 1 168 ? -4.030 -8.121 5.508 1.00 92.38 168 VAL A CA 1
ATOM 1316 C C . VAL A 1 168 ? -4.142 -7.145 4.334 1.00 92.38 168 VAL A C 1
ATOM 1318 O O . VAL A 1 168 ? -3.503 -7.350 3.301 1.00 92.38 168 VAL A O 1
ATOM 1321 N N . ALA A 1 169 ? -4.897 -6.055 4.495 1.00 91.19 169 ALA A N 1
ATOM 1322 C CA . ALA A 1 169 ? -4.998 -5.003 3.488 1.00 91.19 169 ALA A CA 1
ATOM 1323 C C . ALA A 1 169 ? -3.635 -4.353 3.196 1.00 91.19 169 ALA A C 1
ATOM 1325 O O . ALA A 1 169 ? -3.285 -4.177 2.026 1.00 91.19 169 ALA A O 1
ATOM 1326 N N . LEU A 1 170 ? -2.835 -4.070 4.235 1.00 90.62 170 LEU A N 1
ATOM 1327 C CA . LEU A 1 170 ? -1.467 -3.576 4.070 1.00 90.62 170 LEU A CA 1
ATOM 1328 C C . LEU A 1 170 ? -0.600 -4.575 3.298 1.00 90.62 170 LEU A C 1
ATOM 1330 O O . LEU A 1 170 ? -0.002 -4.205 2.294 1.00 90.62 170 LEU A O 1
ATOM 1334 N N . GLN A 1 171 ? -0.562 -5.839 3.729 1.00 91.31 171 GLN A N 1
ATOM 1335 C CA . GLN A 1 171 ? 0.253 -6.872 3.083 1.00 91.31 171 GLN A CA 1
ATOM 1336 C C . GLN A 1 171 ? -0.112 -7.051 1.608 1.00 91.31 171 GLN A C 1
ATOM 1338 O O . GLN A 1 171 ? 0.776 -7.177 0.765 1.00 91.31 171 GLN A O 1
ATOM 1343 N N . ARG A 1 172 ? -1.411 -7.035 1.287 1.00 91.00 172 ARG A N 1
ATOM 1344 C CA . ARG A 1 172 ? -1.897 -7.138 -0.090 1.00 91.00 172 ARG A CA 1
ATOM 1345 C C . ARG A 1 172 ? -1.433 -5.951 -0.930 1.00 91.00 172 ARG A C 1
ATOM 1347 O O . ARG A 1 172 ? -0.843 -6.173 -1.984 1.00 91.00 172 ARG A O 1
ATOM 1354 N N . SER A 1 173 ? -1.661 -4.723 -0.462 1.00 89.12 173 SER A N 1
ATOM 1355 C CA . SER A 1 173 ? -1.254 -3.507 -1.182 1.00 89.12 173 SER A CA 1
ATOM 1356 C C . SER A 1 173 ? 0.266 -3.464 -1.391 1.00 89.12 173 SER A C 1
ATOM 1358 O O . SER A 1 173 ? 0.744 -3.262 -2.509 1.00 89.12 173 SER A O 1
ATOM 1360 N N . SER A 1 174 ? 1.048 -3.773 -0.352 1.00 89.00 174 SER A N 1
ATOM 1361 C CA . SER A 1 174 ? 2.506 -3.888 -0.449 1.00 89.00 174 SER A CA 1
ATOM 1362 C C . SER A 1 174 ? 2.947 -4.980 -1.428 1.00 89.00 174 SER A C 1
ATOM 1364 O O . SER A 1 174 ? 3.871 -4.758 -2.206 1.00 89.00 174 SER A O 1
ATOM 1366 N N . GLY A 1 175 ? 2.280 -6.137 -1.443 1.00 90.31 175 GLY A N 1
ATOM 1367 C CA . GLY A 1 175 ? 2.557 -7.226 -2.384 1.00 90.31 175 GLY A CA 1
ATOM 1368 C C . GLY A 1 175 ? 2.325 -6.837 -3.841 1.00 90.31 175 GLY A C 1
ATOM 1369 O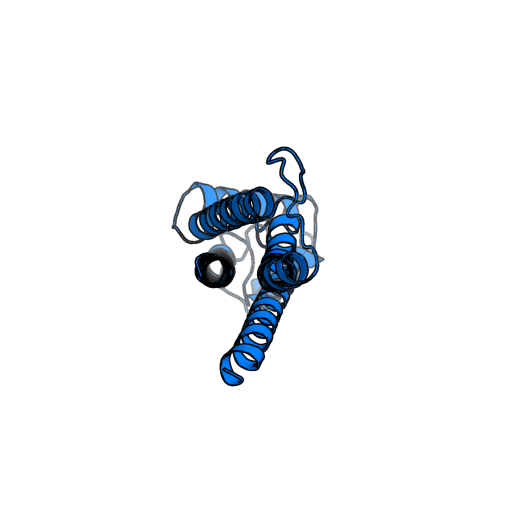 O . GLY A 1 175 ? 3.165 -7.115 -4.697 1.00 90.31 175 GLY A O 1
ATOM 1370 N N . VAL A 1 176 ? 1.224 -6.138 -4.125 1.00 89.75 176 VAL A N 1
ATOM 1371 C CA . VAL A 1 176 ? 0.928 -5.634 -5.474 1.00 89.75 176 VAL A CA 1
ATOM 1372 C C . VAL A 1 176 ? 1.977 -4.608 -5.907 1.00 89.75 176 VAL A C 1
ATOM 1374 O O . VAL A 1 176 ? 2.529 -4.721 -7.003 1.00 89.75 176 VAL A O 1
ATOM 1377 N N . GLN A 1 177 ? 2.316 -3.648 -5.043 1.00 88.38 177 GLN A N 1
ATOM 1378 C CA . GLN A 1 177 ? 3.308 -2.613 -5.356 1.00 88.38 177 GLN A CA 1
ATOM 1379 C C . GLN A 1 177 ? 4.726 -3.188 -5.517 1.00 88.38 177 GLN A C 1
ATOM 1381 O O . GLN A 1 177 ? 5.469 -2.756 -6.401 1.00 88.38 177 GLN A O 1
ATOM 1386 N N . LEU A 1 178 ? 5.080 -4.227 -4.754 1.00 90.94 178 LEU A N 1
ATOM 1387 C CA . LEU A 1 178 ? 6.298 -5.007 -4.979 1.00 90.94 178 LEU A CA 1
ATOM 1388 C C . LEU A 1 178 ? 6.291 -5.670 -6.363 1.00 90.94 178 LEU A C 1
ATOM 1390 O O . LEU A 1 178 ? 7.282 -5.583 -7.085 1.00 90.94 178 LEU A O 1
ATOM 1394 N N . GLY A 1 179 ? 5.177 -6.290 -6.758 1.00 89.62 179 GLY A N 1
ATOM 1395 C CA . GLY A 1 179 ? 5.020 -6.885 -8.087 1.00 89.62 179 GLY A CA 1
ATOM 1396 C C . GLY A 1 179 ? 5.238 -5.870 -9.213 1.00 89.62 179 GLY A C 1
ATOM 1397 O O . GLY A 1 179 ? 5.959 -6.159 -10.170 1.00 89.62 179 GLY A O 1
ATOM 1398 N N . VAL A 1 180 ? 4.699 -4.654 -9.064 1.00 88.50 180 VAL A N 1
ATOM 1399 C CA . VAL A 1 180 ? 4.944 -3.539 -9.996 1.00 88.50 180 VAL A CA 1
ATOM 1400 C C . VAL A 1 180 ? 6.435 -3.194 -10.061 1.00 88.50 180 VAL A C 1
ATOM 1402 O O . VAL A 1 180 ? 6.979 -3.089 -11.158 1.00 88.50 180 VAL A O 1
ATOM 1405 N N . MET A 1 181 ? 7.122 -3.075 -8.919 1.00 88.94 181 MET A N 1
ATOM 1406 C CA . MET A 1 181 ? 8.564 -2.784 -8.880 1.00 88.94 181 MET A CA 1
ATOM 1407 C C . MET A 1 181 ? 9.408 -3.870 -9.547 1.00 88.94 181 MET A C 1
ATOM 1409 O O . MET A 1 181 ? 10.315 -3.553 -10.313 1.00 88.94 181 MET A O 1
ATOM 1413 N N . VAL A 1 182 ? 9.096 -5.145 -9.306 1.00 90.19 182 VAL A N 1
ATOM 1414 C CA . VAL A 1 182 ? 9.790 -6.273 -9.944 1.00 90.19 182 VAL A CA 1
ATOM 1415 C C . VAL A 1 182 ? 9.582 -6.243 -11.456 1.00 90.19 182 VAL A C 1
ATOM 1417 O O . VAL A 1 182 ? 10.549 -6.365 -12.206 1.00 90.19 182 VAL A O 1
ATOM 1420 N N . ALA A 1 183 ? 8.349 -6.017 -11.918 1.00 87.56 183 ALA A N 1
ATOM 1421 C CA . ALA A 1 183 ? 8.056 -5.888 -13.342 1.00 87.56 183 ALA A CA 1
ATOM 1422 C C . ALA A 1 183 ? 8.841 -4.728 -13.973 1.00 87.56 183 ALA A C 1
ATOM 1424 O O . ALA A 1 183 ? 9.496 -4.911 -14.995 1.00 87.56 183 ALA A O 1
ATOM 1425 N N . VAL A 1 184 ? 8.839 -3.556 -13.333 1.00 85.56 184 VAL A N 1
ATOM 1426 C CA . VAL A 1 184 ? 9.600 -2.377 -13.768 1.00 85.56 184 VAL A CA 1
ATOM 1427 C C . VAL A 1 184 ? 11.107 -2.655 -13.798 1.00 85.56 184 VAL A C 1
ATOM 1429 O O . VAL A 1 184 ? 11.768 -2.277 -14.763 1.00 85.56 184 VAL A O 1
ATOM 1432 N N . GLY A 1 185 ? 11.652 -3.347 -12.797 1.00 84.81 185 GLY A N 1
ATOM 1433 C CA . GLY A 1 185 ? 13.058 -3.752 -12.762 1.00 84.81 185 GLY A CA 1
ATOM 1434 C C . GLY A 1 185 ? 13.425 -4.695 -13.910 1.00 84.81 185 GLY A C 1
ATOM 1435 O O . GLY A 1 185 ? 14.422 -4.474 -14.591 1.00 84.81 185 GLY A O 1
ATOM 1436 N N . LEU A 1 186 ? 12.583 -5.690 -14.204 1.00 85.06 186 LEU A N 1
ATOM 1437 C CA . LEU A 1 186 ? 12.787 -6.606 -15.334 1.00 85.06 186 LEU A CA 1
ATOM 1438 C C . LEU A 1 186 ? 12.765 -5.887 -16.690 1.00 85.06 186 LEU A C 1
ATOM 1440 O O . LEU A 1 186 ? 13.490 -6.285 -17.601 1.00 85.06 186 LEU A O 1
ATOM 1444 N N . LEU A 1 187 ? 11.962 -4.826 -16.830 1.00 78.69 187 LEU A N 1
ATOM 1445 C CA . LEU A 1 187 ? 11.954 -3.998 -18.040 1.00 78.69 187 LEU A CA 1
ATOM 1446 C C . LEU A 1 187 ? 13.242 -3.176 -18.200 1.00 78.69 187 LEU A C 1
ATOM 1448 O O . LEU A 1 187 ? 13.643 -2.926 -19.329 1.00 78.69 187 LEU A O 1
ATOM 1452 N N . GLN A 1 188 ? 13.891 -2.772 -17.103 1.00 74.56 188 GLN A N 1
ATOM 1453 C CA . GLN A 1 188 ? 15.126 -1.970 -17.129 1.00 74.56 188 GLN A CA 1
ATOM 1454 C C . GLN A 1 188 ? 16.392 -2.775 -17.451 1.00 74.56 188 GLN A C 1
ATOM 1456 O O . GLN A 1 188 ? 17.402 -2.186 -17.833 1.00 74.56 188 GLN A O 1
ATOM 1461 N N . VAL A 1 189 ? 16.359 -4.097 -17.248 1.00 69.88 189 VAL A N 1
ATOM 1462 C CA . VAL A 1 189 ? 17.489 -5.012 -17.508 1.00 69.88 189 VAL A CA 1
ATOM 1463 C C . VAL A 1 189 ? 17.575 -5.413 -18.992 1.00 69.88 189 VAL A C 1
ATOM 1465 O O . VAL A 1 189 ? 18.550 -6.040 -19.401 1.00 69.88 189 VAL A O 1
ATOM 1468 N N . ARG A 1 190 ? 16.574 -5.057 -19.807 1.00 56.53 190 ARG A N 1
ATOM 1469 C CA . ARG A 1 190 ? 16.546 -5.342 -21.248 1.00 56.53 190 ARG A CA 1
ATOM 1470 C C . ARG A 1 190 ? 17.233 -4.292 -22.110 1.00 56.53 190 ARG A C 1
ATOM 1472 O O . ARG A 1 190 ? 17.192 -3.098 -21.748 1.00 56.53 190 ARG A O 1
#

Organism: NCBI:txid2898453

Secondary structure (DSSP, 8-state):
-HHHHHHHHHHHHHHHHHHHHHHHHHHHTT-SS-HHHHHHHHHHHHHHHHHHHHHHHHHHH-SS----TT-TT-HHHHHHHHHHHHHHHHHHHHHHHS--HHHHHHHHHHHHHHHHTT-HHHHHHHHHHTT--SSSSTTTTPSSPTT-SS-HHHHHT----THHHHHHHHHHHHHHHHHHHHHHHHHHT-

pLDDT: mean 82.95, std 11.32, range [52.72, 96.5]

Radius of gyration: 21.77 Å; chains: 1; bounding box: 56×26×59 Å

Foldseek 3Di:
DVVCVVVLVVVLVVLLVLLVVLLVVCVLLVAPDPNVLSVVLSCLSVLLVCLVPVVVVVCVVDPDQPPDPPPCPHSVNSLVVSLVSLVVSLVVLVVLLDDDPVNLVSVVVSLVVCLVVVVLSNLVSNCVVQVAFAAPFNQHSGPPDPPDPDGPCRVSVGGHHSNVSSSVSSNVSSVSSSVSSVVSNVSSVD

Sequence (190 aa):
MSWIAFIFPVFILALMGVAIYEHIHSVTLSLPLSPVLTFLTILLPVFAAANAFALPYLTRKFSHPPRSLLNPTHPAITQILQGILTTVFATIYASHIVPGASRDCELSTLWQRLFRSKNAQSIRAIQDALECCGFRSVKDMAWPFPPATVPCETRFDRTLACHGPWTVALQRSSGVQLGVMVAVGLLQVR